Protein AF-A0AB39VXF5-F1 (afdb_monomer)

pLDDT: mean 97.07, std 2.61, range [69.5, 98.88]

Mean predicted aligned error: 2.9 Å

Structure (mmCIF, N/CA/C/O backbone):
data_AF-A0AB39VXF5-F1
#
_entry.id   AF-A0AB39VXF5-F1
#
loop_
_atom_site.group_PDB
_atom_site.id
_atom_site.type_symbol
_atom_site.label_atom_id
_atom_site.label_alt_id
_atom_site.label_comp_id
_atom_site.label_asym_id
_atom_site.label_entity_id
_atom_site.label_seq_id
_atom_site.pdbx_PDB_ins_code
_atom_site.Cartn_x
_atom_site.Cartn_y
_atom_site.Cartn_z
_atom_site.occupancy
_atom_site.B_iso_or_equiv
_atom_site.auth_seq_id
_atom_site.auth_comp_id
_atom_site.auth_asym_id
_atom_site.auth_atom_id
_atom_site.pdbx_PDB_model_num
ATOM 1 N N . MET A 1 1 ? -11.913 -14.359 2.857 1.00 96.00 1 MET A N 1
ATOM 2 C CA . MET A 1 1 ? -11.027 -13.313 3.401 1.00 96.00 1 MET A CA 1
ATOM 3 C C . MET A 1 1 ? -9.587 -13.712 3.163 1.00 96.00 1 MET A C 1
ATOM 5 O O . MET A 1 1 ? -9.256 -14.876 3.361 1.00 96.00 1 MET A O 1
ATOM 9 N N . LYS A 1 2 ? -8.754 -12.762 2.747 1.00 98.56 2 LYS A N 1
ATOM 10 C CA . LYS A 1 2 ? -7.296 -12.852 2.768 1.00 98.56 2 LYS A CA 1
ATOM 11 C C . LYS A 1 2 ? -6.747 -11.926 3.852 1.00 98.56 2 LYS A C 1
ATOM 13 O O . LYS A 1 2 ? -7.200 -10.788 3.962 1.00 98.56 2 LYS A O 1
ATOM 18 N N . LEU A 1 3 ? -5.754 -12.391 4.599 1.00 98.75 3 LEU A N 1
ATOM 19 C CA . LEU A 1 3 ? -4.910 -11.580 5.467 1.00 98.75 3 LEU A CA 1
ATOM 20 C C . LEU A 1 3 ? -3.580 -11.342 4.748 1.00 98.75 3 LEU A C 1
ATOM 22 O O . LEU A 1 3 ? -2.921 -12.283 4.305 1.00 98.75 3 LEU A O 1
ATOM 26 N N . GLY A 1 4 ? -3.201 -10.078 4.587 1.00 98.62 4 GLY A N 1
ATOM 27 C CA . GLY A 1 4 ? -1.981 -9.678 3.889 1.00 98.62 4 GLY A CA 1
ATOM 28 C C . GLY A 1 4 ? -0.983 -8.980 4.792 1.00 98.62 4 GLY A C 1
ATOM 29 O O . GLY A 1 4 ? -1.307 -8.634 5.919 1.00 98.62 4 GLY A O 1
ATOM 30 N N . PHE A 1 5 ? 0.226 -8.750 4.290 1.00 98.62 5 PHE A N 1
ATOM 31 C CA . PHE A 1 5 ? 1.274 -8.006 4.995 1.00 98.62 5 PHE A CA 1
ATOM 32 C C . PHE A 1 5 ? 1.953 -6.984 4.076 1.00 98.62 5 PHE A C 1
ATOM 34 O O . PHE A 1 5 ? 1.855 -7.057 2.846 1.00 98.62 5 PHE A O 1
ATOM 41 N N . ALA A 1 6 ? 2.678 -6.039 4.679 1.00 97.19 6 ALA A N 1
ATOM 42 C CA . ALA A 1 6 ? 3.273 -4.918 3.962 1.00 97.19 6 ALA A CA 1
ATOM 43 C C . ALA A 1 6 ? 4.799 -4.981 3.780 1.00 97.19 6 ALA A C 1
ATOM 45 O O . ALA A 1 6 ? 5.566 -5.042 4.741 1.00 97.19 6 ALA A O 1
ATOM 46 N N . CYS A 1 7 ? 5.226 -4.804 2.531 1.00 94.75 7 CYS A N 1
ATOM 47 C CA . CYS A 1 7 ? 6.571 -4.504 2.033 1.00 94.75 7 CYS A CA 1
ATOM 48 C C . CYS A 1 7 ? 7.622 -5.607 2.195 1.00 94.75 7 CYS A C 1
ATOM 50 O O . CYS A 1 7 ? 8.314 -5.924 1.232 1.00 94.75 7 CYS A O 1
ATOM 52 N N . LYS A 1 8 ? 7.781 -6.158 3.399 1.00 94.50 8 LYS A N 1
ATOM 53 C CA . LYS A 1 8 ? 8.876 -7.065 3.757 1.00 94.50 8 LYS A CA 1
ATOM 54 C C . LYS A 1 8 ? 8.322 -8.391 4.248 1.00 94.50 8 LYS A C 1
ATOM 56 O O . LYS A 1 8 ? 7.388 -8.405 5.043 1.00 94.50 8 LYS A O 1
ATOM 61 N N . TYR A 1 9 ? 8.932 -9.473 3.786 1.00 96.12 9 TYR A N 1
ATOM 62 C CA . TYR A 1 9 ? 8.715 -10.813 4.312 1.00 96.12 9 TYR A CA 1
ATOM 63 C C . TYR A 1 9 ? 9.851 -11.163 5.277 1.00 96.12 9 TYR A C 1
ATOM 65 O O . TYR A 1 9 ? 11.017 -10.908 4.969 1.00 96.12 9 TYR A O 1
ATOM 73 N N . PHE A 1 10 ? 9.506 -11.743 6.419 1.00 97.12 10 PHE A N 1
ATOM 74 C CA . PHE A 1 10 ? 10.421 -12.213 7.447 1.00 97.12 10 PHE A CA 1
ATOM 75 C C . PHE A 1 10 ? 10.337 -13.732 7.596 1.00 97.12 10 PHE A C 1
ATOM 77 O O . PHE A 1 10 ? 9.244 -14.298 7.623 1.00 97.12 10 PHE A O 1
ATOM 84 N N . ASP A 1 11 ? 11.487 -14.388 7.728 1.00 95.38 11 ASP A N 1
ATOM 85 C CA . ASP A 1 11 ? 11.554 -15.771 8.196 1.00 95.38 11 ASP A CA 1
ATOM 86 C C . ASP A 1 11 ? 11.341 -15.866 9.721 1.00 95.38 11 ASP A C 1
ATOM 88 O O . ASP A 1 11 ? 11.151 -14.863 10.414 1.00 95.38 11 ASP A O 1
ATOM 92 N N . ALA A 1 12 ? 11.375 -17.083 10.268 1.00 92.69 12 ALA A N 1
ATOM 93 C CA . ALA A 1 12 ? 11.177 -17.322 11.699 1.00 92.69 12 ALA A CA 1
ATOM 94 C C . ALA A 1 12 ? 12.253 -16.667 12.592 1.00 92.69 12 ALA A C 1
ATOM 96 O O . ALA A 1 12 ? 12.017 -16.458 13.781 1.00 92.69 12 ALA A O 1
ATOM 97 N N . GLN A 1 13 ? 13.417 -16.328 12.030 1.00 95.12 13 GLN A N 1
ATOM 98 C CA . GLN A 1 13 ? 14.508 -15.624 12.705 1.00 95.12 13 GLN A CA 1
ATOM 99 C C . GLN A 1 13 ? 14.441 -14.103 12.487 1.00 95.12 13 GLN A C 1
ATOM 101 O O . GLN A 1 13 ? 15.341 -13.385 12.913 1.00 95.12 13 GLN A O 1
ATOM 106 N N . GLN A 1 14 ? 13.361 -13.601 11.877 1.00 94.38 14 GLN A N 1
ATOM 107 C CA . GLN A 1 14 ? 13.141 -12.189 11.555 1.00 94.38 14 GLN A CA 1
ATOM 108 C C . GLN A 1 14 ? 14.130 -11.623 10.523 1.00 94.38 14 GLN A C 1
ATOM 110 O O . GLN A 1 14 ? 14.302 -10.406 10.411 1.00 94.38 14 GLN A O 1
ATOM 115 N N . HIS A 1 15 ? 14.757 -12.482 9.717 1.00 95.75 15 HIS A N 1
ATOM 116 C CA . HIS A 1 15 ? 15.561 -12.047 8.582 1.00 95.75 15 HIS A CA 1
ATOM 117 C C . HIS A 1 15 ? 14.699 -11.903 7.330 1.00 95.75 15 HIS A C 1
ATOM 119 O O . HIS A 1 15 ? 13.694 -12.586 7.153 1.00 95.75 15 HIS A O 1
ATOM 125 N N . GLN A 1 16 ? 15.103 -11.002 6.433 1.00 95.50 16 GLN A N 1
ATOM 126 C CA . GLN A 1 16 ? 14.495 -10.888 5.109 1.00 95.50 16 GLN A CA 1
ATOM 127 C C . GLN A 1 16 ? 15.258 -11.798 4.143 1.00 95.50 16 GLN A C 1
ATOM 129 O O . GLN A 1 16 ? 16.386 -11.447 3.792 1.00 95.50 16 GLN A O 1
ATOM 134 N N . PRO A 1 17 ? 14.681 -12.922 3.680 1.00 95.62 17 PRO A N 1
ATOM 135 C CA . PRO A 1 17 ? 15.365 -13.811 2.741 1.00 95.62 17 PRO A CA 1
ATOM 136 C C . PRO A 1 17 ? 15.584 -13.145 1.376 1.00 95.62 17 PRO A C 1
ATOM 138 O O . PRO A 1 17 ? 16.594 -13.377 0.715 1.00 95.62 17 PRO A O 1
ATOM 141 N N . PHE A 1 18 ? 14.659 -12.270 0.971 1.00 95.12 18 PHE A N 1
ATOM 142 C CA . PHE A 1 18 ? 14.657 -11.622 -0.341 1.00 95.12 18 PHE A CA 1
ATOM 143 C C . PHE A 1 18 ? 14.517 -10.091 -0.195 1.00 95.12 18 PHE A C 1
ATOM 145 O O . PHE A 1 18 ? 13.488 -9.522 -0.575 1.00 95.12 18 PHE A O 1
ATOM 152 N N . PRO A 1 19 ? 15.510 -9.396 0.397 1.00 95.94 19 PRO A N 1
ATOM 153 C CA . PRO A 1 19 ? 15.408 -7.973 0.700 1.00 95.94 19 PRO A CA 1
ATOM 154 C C . PRO A 1 19 ? 15.556 -7.124 -0.565 1.00 95.94 19 PRO A C 1
ATOM 156 O O . PRO A 1 19 ? 16.375 -7.422 -1.438 1.00 95.94 19 PRO A O 1
ATOM 159 N N . PHE A 1 20 ? 14.815 -6.023 -0.652 1.00 96.44 20 PHE A N 1
ATOM 160 C CA . PHE A 1 20 ? 15.063 -5.025 -1.692 1.00 96.44 20 PHE A CA 1
ATOM 161 C C . PHE A 1 20 ? 16.314 -4.208 -1.359 1.00 96.44 20 PHE A C 1
ATOM 163 O O . PHE A 1 20 ? 16.623 -3.934 -0.197 1.00 96.44 20 PHE A O 1
ATOM 170 N N . ARG A 1 21 ? 17.042 -3.821 -2.400 1.00 96.25 21 ARG A N 1
ATOM 171 C CA . ARG A 1 21 ? 18.187 -2.919 -2.351 1.00 96.25 21 ARG A CA 1
ATOM 172 C C . ARG A 1 21 ? 17.740 -1.516 -2.740 1.00 96.25 21 ARG A C 1
ATOM 174 O O . ARG A 1 21 ? 16.843 -1.335 -3.557 1.00 96.25 21 ARG A O 1
ATOM 181 N N . ALA A 1 22 ? 18.426 -0.527 -2.186 1.00 95.12 22 ALA A N 1
ATOM 182 C CA . ALA A 1 22 ? 18.239 0.876 -2.516 1.00 95.12 22 ALA A CA 1
ATOM 183 C C . ALA A 1 22 ? 19.601 1.556 -2.695 1.00 95.12 22 ALA A C 1
ATOM 185 O O . ALA A 1 22 ? 20.640 1.051 -2.263 1.00 95.12 22 ALA A O 1
ATOM 186 N N . THR A 1 23 ? 19.592 2.728 -3.321 1.00 96.31 23 THR A N 1
ATOM 187 C CA . THR A 1 23 ? 20.738 3.638 -3.369 1.00 96.31 23 THR A CA 1
ATOM 188 C C . THR A 1 23 ? 20.293 5.033 -2.954 1.00 96.31 23 THR A C 1
ATOM 190 O O . THR A 1 23 ? 19.105 5.349 -2.959 1.00 96.31 23 THR A O 1
ATOM 193 N N . THR A 1 24 ? 21.243 5.884 -2.583 1.00 96.19 24 THR A N 1
ATOM 194 C CA . THR A 1 24 ? 20.952 7.270 -2.222 1.00 96.19 24 THR A CA 1
ATOM 195 C C . THR A 1 24 ? 21.086 8.176 -3.438 1.00 96.19 24 THR A C 1
ATOM 197 O O . THR A 1 24 ? 21.944 7.963 -4.300 1.00 96.19 24 THR A O 1
ATOM 200 N N . ARG A 1 25 ? 20.304 9.263 -3.462 1.00 96.19 25 ARG A N 1
ATOM 201 C CA . ARG A 1 25 ? 20.453 10.322 -4.471 1.00 96.19 25 ARG A CA 1
ATOM 202 C C . ARG A 1 25 ? 21.887 10.862 -4.514 1.00 96.19 25 ARG A C 1
ATOM 204 O O . ARG A 1 25 ? 22.425 11.071 -5.592 1.00 96.19 25 ARG A O 1
ATOM 211 N N . LYS A 1 26 ? 22.537 11.016 -3.352 1.00 97.06 26 LYS A N 1
ATOM 212 C CA . LYS A 1 26 ? 23.931 11.484 -3.251 1.00 97.06 26 LYS A CA 1
ATOM 213 C C . LYS A 1 26 ? 24.901 10.578 -4.015 1.00 97.06 26 LYS A C 1
ATOM 215 O O . LYS A 1 26 ? 25.681 11.084 -4.812 1.00 97.06 26 LYS A O 1
ATOM 220 N N . ARG A 1 27 ? 24.839 9.258 -3.792 1.00 97.06 27 ARG A N 1
ATOM 221 C CA . ARG A 1 27 ? 25.695 8.292 -4.500 1.00 97.06 27 ARG A CA 1
ATOM 222 C C . ARG A 1 27 ? 25.390 8.270 -5.994 1.00 97.06 27 ARG A C 1
ATOM 224 O O . ARG A 1 27 ? 26.306 8.233 -6.796 1.00 97.06 27 ARG A O 1
ATOM 231 N N . PHE A 1 28 ? 24.115 8.283 -6.367 1.00 97.56 28 PHE A N 1
ATOM 232 C CA . PHE A 1 28 ? 23.717 8.278 -7.773 1.00 97.56 28 PHE A CA 1
ATOM 233 C C . PHE A 1 28 ? 24.263 9.503 -8.527 1.00 97.56 28 PHE A C 1
ATOM 235 O O . PHE A 1 28 ? 24.851 9.372 -9.599 1.00 97.56 28 PHE A O 1
ATOM 242 N N . LEU A 1 29 ? 24.144 10.696 -7.941 1.00 96.94 29 LEU A N 1
ATOM 243 C CA . LEU A 1 29 ? 24.600 11.930 -8.580 1.00 96.94 29 LEU A CA 1
ATOM 244 C C . LEU A 1 29 ? 26.127 12.064 -8.646 1.00 96.94 29 LEU A C 1
ATOM 246 O O . LEU A 1 29 ? 26.608 12.770 -9.526 1.00 96.94 29 LEU A O 1
ATOM 250 N N . SER A 1 30 ? 26.890 11.377 -7.788 1.00 97.75 30 SER A N 1
ATOM 251 C CA . SER A 1 30 ? 28.361 11.409 -7.834 1.00 97.75 30 SER A CA 1
ATOM 252 C C . SER A 1 30 ? 28.984 10.549 -8.939 1.00 97.75 30 SER A C 1
ATOM 254 O O . SER A 1 30 ? 30.194 10.600 -9.120 1.00 97.75 30 SER A O 1
ATOM 256 N N . LEU A 1 31 ? 28.190 9.722 -9.621 1.00 97.69 31 LEU A N 1
ATOM 257 C CA . LEU A 1 31 ? 28.639 8.812 -10.678 1.00 97.69 31 LEU A CA 1
ATOM 258 C C . LEU A 1 31 ? 28.468 9.436 -12.069 1.00 97.69 31 LEU A C 1
ATOM 260 O O . LEU A 1 31 ? 27.633 10.329 -12.250 1.00 97.69 31 LEU A O 1
ATOM 264 N N . ASP A 1 32 ? 29.217 8.933 -13.052 1.00 97.31 32 ASP A N 1
ATOM 265 C CA . ASP A 1 32 ? 28.974 9.233 -14.468 1.00 97.31 32 ASP A CA 1
ATOM 266 C C . ASP A 1 32 ? 27.715 8.515 -15.002 1.00 97.31 32 ASP A C 1
ATOM 268 O O . ASP A 1 32 ? 27.084 7.717 -14.306 1.00 97.31 32 ASP A O 1
ATOM 272 N N . ASN A 1 33 ? 27.300 8.819 -16.235 1.00 95.44 33 ASN A N 1
ATOM 273 C CA . ASN A 1 33 ? 26.056 8.277 -16.791 1.00 95.44 33 ASN A CA 1
ATOM 274 C C . ASN A 1 33 ? 26.071 6.751 -16.976 1.00 95.44 33 ASN A C 1
ATOM 276 O O . ASN A 1 33 ? 25.051 6.114 -16.714 1.00 95.44 33 ASN A O 1
ATOM 280 N N . GLU A 1 34 ? 27.192 6.157 -17.386 1.00 97.00 34 GLU A N 1
ATOM 281 C CA . GLU A 1 34 ? 27.294 4.704 -17.576 1.00 97.00 34 GLU A CA 1
ATOM 282 C C . GLU A 1 34 ? 27.191 3.984 -16.225 1.00 97.00 34 GLU A C 1
ATOM 284 O O . GLU A 1 34 ? 26.407 3.047 -16.050 1.00 97.00 34 GLU A O 1
ATOM 289 N N . GLN A 1 35 ? 27.901 4.497 -15.221 1.00 98.00 35 GLN A N 1
ATOM 290 C CA . GLN A 1 35 ? 27.847 4.011 -13.847 1.00 98.00 35 GLN A CA 1
ATOM 291 C C . GLN A 1 35 ? 26.463 4.197 -13.214 1.00 98.00 35 GLN A C 1
ATOM 293 O O . GLN A 1 35 ? 26.011 3.323 -12.471 1.00 98.00 35 GLN A O 1
ATOM 298 N N . ARG A 1 36 ? 25.772 5.310 -13.499 1.00 98.06 36 ARG A N 1
ATOM 299 C CA . ARG A 1 36 ? 24.390 5.554 -13.054 1.00 98.06 36 ARG A CA 1
ATOM 300 C C . ARG A 1 36 ? 23.439 4.507 -13.608 1.00 98.06 36 ARG A C 1
ATOM 302 O O . ARG A 1 36 ? 22.721 3.908 -12.811 1.00 98.06 36 ARG A O 1
ATOM 309 N N . ILE A 1 37 ? 23.463 4.283 -14.926 1.00 97.81 37 ILE A N 1
ATOM 310 C CA . ILE A 1 37 ? 22.641 3.275 -15.613 1.00 97.81 37 ILE A CA 1
ATOM 311 C C . ILE A 1 37 ? 22.891 1.904 -14.994 1.00 97.81 37 ILE A C 1
ATOM 313 O O . ILE A 1 37 ? 21.952 1.264 -14.522 1.00 97.81 37 ILE A O 1
ATOM 317 N N . LYS A 1 38 ? 24.163 1.497 -14.910 1.00 98.12 38 LYS A N 1
ATOM 318 C CA . LYS A 1 38 ? 24.556 0.215 -14.323 1.00 98.12 38 LYS A CA 1
ATOM 319 C C . LYS A 1 38 ? 24.031 0.056 -12.894 1.00 98.12 38 LYS A C 1
ATOM 321 O O . LYS A 1 38 ? 23.413 -0.957 -12.581 1.00 98.12 38 LYS A O 1
ATOM 326 N N . LEU A 1 39 ? 24.211 1.070 -12.044 1.00 98.25 39 LEU A N 1
ATOM 327 C CA . LEU A 1 39 ? 23.781 1.038 -10.644 1.00 98.25 39 LEU A CA 1
ATOM 328 C C . LEU A 1 39 ? 22.269 0.821 -10.497 1.00 98.25 39 LEU A C 1
ATOM 330 O O . LEU A 1 39 ? 21.846 -0.040 -9.724 1.00 98.25 39 LEU A O 1
ATOM 334 N N . ILE A 1 40 ? 21.448 1.622 -11.184 1.00 98.06 40 ILE A N 1
ATOM 335 C CA . ILE A 1 40 ? 19.988 1.535 -11.033 1.00 98.06 40 ILE A CA 1
ATOM 336 C C . ILE A 1 40 ? 19.420 0.296 -11.732 1.00 98.06 40 ILE A C 1
ATOM 338 O O . ILE A 1 40 ? 18.474 -0.294 -11.209 1.00 98.06 40 ILE A O 1
ATOM 342 N N . PHE A 1 41 ? 20.023 -0.157 -12.838 1.00 98.38 41 PHE A N 1
ATOM 343 C CA . PHE A 1 41 ? 19.659 -1.410 -13.500 1.00 98.38 41 PHE A CA 1
ATOM 344 C C . PHE A 1 41 ? 19.923 -2.618 -12.594 1.00 98.38 41 PHE A C 1
ATOM 346 O O . PHE A 1 41 ? 19.010 -3.402 -12.343 1.00 98.38 41 PHE A O 1
ATOM 353 N N . GLU A 1 42 ? 21.133 -2.744 -12.036 1.00 98.44 42 GLU A N 1
ATOM 354 C CA . GLU A 1 42 ? 21.506 -3.871 -11.168 1.00 98.44 42 GLU A CA 1
ATOM 355 C C . GLU A 1 42 ? 20.624 -3.951 -9.913 1.00 98.44 42 GLU A C 1
ATOM 357 O O . GLU A 1 42 ? 20.199 -5.041 -9.510 1.00 98.44 42 GLU A O 1
ATOM 362 N N . ILE A 1 43 ? 20.310 -2.803 -9.298 1.00 98.50 43 ILE A N 1
ATOM 363 C CA . ILE A 1 43 ? 19.394 -2.750 -8.152 1.00 98.50 43 ILE A CA 1
ATOM 364 C C . ILE A 1 43 ? 17.979 -3.156 -8.577 1.00 98.50 43 ILE A C 1
ATOM 366 O O . ILE A 1 43 ? 17.394 -4.02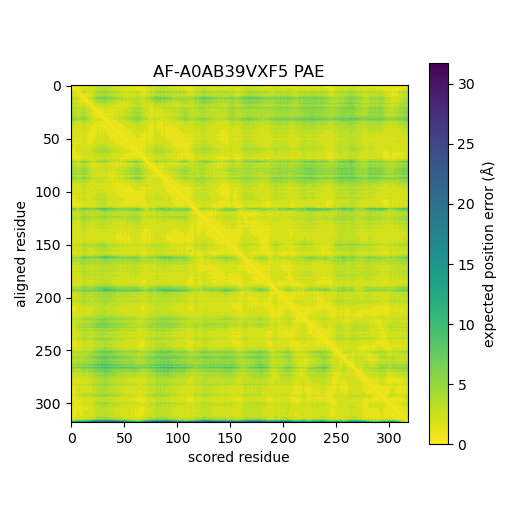1 -7.929 1.00 98.50 43 ILE A O 1
ATOM 370 N N . SER A 1 44 ? 17.452 -2.596 -9.671 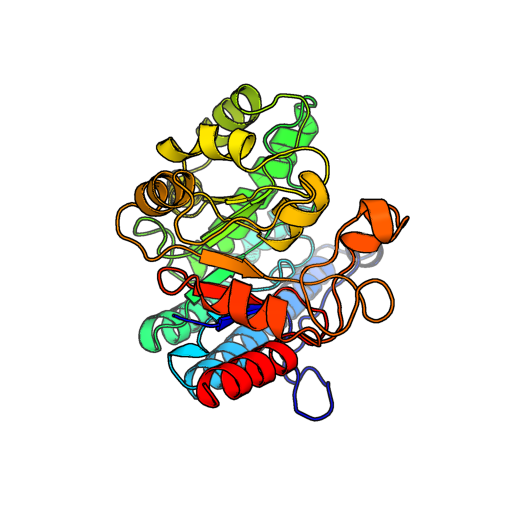1.00 98.56 44 SER A N 1
ATOM 371 C CA . SER A 1 44 ? 16.104 -2.913 -10.168 1.00 98.56 44 SER A CA 1
ATOM 372 C C . SER A 1 44 ? 15.961 -4.397 -10.502 1.00 98.56 44 SER A C 1
ATOM 374 O O . SER A 1 44 ? 15.025 -5.056 -10.051 1.00 98.56 44 SER A O 1
ATOM 376 N N . ALA A 1 45 ? 16.927 -4.964 -11.229 1.00 98.62 45 ALA A N 1
ATOM 377 C CA . ALA A 1 45 ? 16.950 -6.381 -11.562 1.00 98.62 45 ALA A CA 1
ATOM 378 C C . ALA A 1 45 ? 17.026 -7.253 -10.300 1.00 98.62 45 ALA A C 1
ATOM 380 O O . ALA A 1 45 ? 16.317 -8.256 -10.197 1.00 98.62 45 ALA A O 1
ATOM 381 N N . THR A 1 46 ? 17.832 -6.867 -9.304 1.00 98.56 46 THR A N 1
ATOM 382 C CA . THR A 1 46 ? 17.880 -7.569 -8.010 1.00 98.56 46 THR A CA 1
ATOM 383 C C . THR A 1 46 ? 16.527 -7.513 -7.296 1.00 98.56 46 THR A C 1
ATOM 385 O O . THR A 1 46 ? 16.038 -8.544 -6.839 1.00 98.56 46 THR A O 1
ATOM 388 N N . ASN A 1 47 ? 15.893 -6.342 -7.235 1.00 98.62 47 ASN A N 1
ATOM 389 C CA . ASN A 1 47 ? 14.607 -6.153 -6.564 1.00 98.62 47 ASN A CA 1
ATOM 390 C C . ASN A 1 47 ? 13.498 -6.972 -7.230 1.00 98.62 47 ASN A C 1
ATOM 392 O O . ASN A 1 47 ? 12.725 -7.621 -6.533 1.00 98.62 47 ASN A O 1
ATOM 396 N N . LEU A 1 48 ? 13.463 -7.030 -8.564 1.00 98.75 48 LEU A N 1
ATOM 397 C CA . LEU A 1 48 ? 12.495 -7.840 -9.311 1.00 98.75 48 LEU A CA 1
ATOM 398 C C . LEU A 1 48 ? 12.758 -9.348 -9.189 1.00 98.75 48 LEU A C 1
ATOM 400 O O . LEU A 1 48 ? 11.817 -10.136 -9.137 1.00 98.75 48 LEU A O 1
ATOM 404 N N . ASN A 1 49 ? 14.022 -9.778 -9.107 1.00 98.69 49 ASN A N 1
ATOM 405 C CA . ASN A 1 49 ? 14.360 -11.162 -8.748 1.00 98.69 49 ASN A CA 1
ATOM 406 C C . ASN A 1 49 ? 13.871 -11.508 -7.337 1.00 98.69 49 ASN A C 1
ATOM 408 O O . ASN A 1 49 ? 13.223 -12.534 -7.147 1.00 98.69 49 ASN A O 1
ATOM 412 N N . ASN A 1 50 ? 14.109 -10.631 -6.368 1.00 98.50 50 ASN A N 1
ATOM 413 C CA . ASN A 1 50 ? 13.699 -10.856 -4.987 1.00 98.50 50 ASN A CA 1
ATOM 414 C C . ASN A 1 50 ? 12.176 -10.779 -4.807 1.00 98.50 50 ASN A C 1
ATOM 416 O O . ASN A 1 50 ? 11.615 -11.563 -4.045 1.00 98.50 50 ASN A O 1
ATOM 420 N N . LEU A 1 51 ? 11.480 -9.906 -5.543 1.00 98.69 51 LEU A N 1
ATOM 421 C CA . LEU A 1 51 ? 10.018 -9.895 -5.594 1.00 98.69 51 LEU A CA 1
ATOM 422 C C . LEU A 1 51 ? 9.488 -11.222 -6.144 1.00 98.69 51 LEU A C 1
ATOM 424 O O . LEU A 1 51 ? 8.619 -11.823 -5.524 1.00 98.69 51 LEU A O 1
ATOM 428 N N . TYR A 1 52 ? 10.034 -11.710 -7.260 1.00 98.81 52 TYR A N 1
ATOM 429 C CA . TYR A 1 52 ? 9.640 -12.999 -7.830 1.00 98.81 52 TYR A CA 1
ATOM 430 C C . TYR A 1 52 ? 9.806 -14.151 -6.826 1.00 98.81 52 TYR A C 1
ATOM 432 O O . TYR A 1 52 ? 8.891 -14.957 -6.664 1.00 98.81 52 TYR A O 1
ATOM 440 N N . LEU A 1 53 ? 10.933 -14.206 -6.107 1.00 98.62 53 LEU A N 1
ATOM 441 C CA . LEU A 1 53 ? 11.179 -15.226 -5.081 1.00 98.62 53 LEU A CA 1
ATOM 442 C C . LEU A 1 53 ? 10.205 -15.111 -3.896 1.00 98.62 53 LEU A C 1
ATOM 444 O O . LEU A 1 53 ? 9.656 -16.127 -3.470 1.00 98.62 53 LEU A O 1
ATOM 448 N N . ASN A 1 54 ? 9.917 -13.891 -3.426 1.00 98.00 54 ASN A N 1
ATOM 449 C CA . ASN A 1 54 ? 8.885 -13.643 -2.412 1.00 98.00 54 ASN A CA 1
ATOM 450 C C . ASN A 1 54 ? 7.502 -14.135 -2.875 1.00 98.00 54 ASN A C 1
ATOM 452 O O . ASN A 1 54 ? 6.812 -14.821 -2.127 1.00 98.00 54 ASN A O 1
ATOM 456 N N . LEU A 1 55 ? 7.092 -13.810 -4.106 1.00 98.69 55 LEU A N 1
ATOM 457 C CA . LEU A 1 55 ? 5.790 -14.212 -4.651 1.00 98.69 55 LEU A CA 1
ATOM 458 C C . LEU A 1 55 ? 5.697 -15.725 -4.844 1.00 98.69 55 LEU A C 1
ATOM 460 O O . LEU A 1 55 ? 4.660 -16.316 -4.558 1.00 98.69 55 LEU A O 1
ATOM 464 N N . LYS A 1 56 ? 6.791 -16.365 -5.264 1.00 98.50 56 LYS A N 1
ATOM 465 C CA . LYS A 1 56 ? 6.889 -17.823 -5.330 1.00 98.50 56 LYS A CA 1
ATOM 466 C C . LYS A 1 56 ? 6.740 -18.485 -3.965 1.00 98.50 56 LYS A C 1
ATOM 468 O O . LYS A 1 56 ? 6.082 -19.515 -3.879 1.00 98.50 56 LYS A O 1
ATOM 473 N N . HIS A 1 57 ? 7.347 -17.919 -2.923 1.00 97.88 57 HIS A N 1
ATOM 474 C CA . HIS A 1 57 ? 7.155 -18.399 -1.555 1.00 97.88 57 HIS A CA 1
ATOM 475 C C . HIS A 1 57 ? 5.693 -18.231 -1.137 1.00 97.88 57 HIS A C 1
ATOM 477 O O . HIS A 1 57 ? 5.045 -19.197 -0.750 1.00 97.88 57 HIS A O 1
ATOM 483 N N . LEU A 1 58 ? 5.132 -17.036 -1.331 1.00 97.75 58 LEU A N 1
ATOM 484 C CA . LEU A 1 58 ? 3.746 -16.721 -0.988 1.00 97.75 58 LEU A CA 1
ATOM 485 C C . LEU A 1 58 ? 2.729 -17.613 -1.723 1.00 97.75 58 LEU A C 1
ATOM 487 O O . LEU A 1 58 ? 1.697 -17.954 -1.157 1.00 97.75 58 LEU A O 1
ATOM 491 N N . ALA A 1 59 ? 3.025 -18.039 -2.952 1.00 98.50 59 ALA A N 1
ATOM 492 C CA . ALA A 1 59 ? 2.205 -18.986 -3.706 1.00 98.50 59 ALA A CA 1
ATOM 493 C C . ALA A 1 59 ? 2.067 -20.362 -3.023 1.00 98.50 59 ALA A C 1
ATOM 495 O O . ALA A 1 59 ? 1.079 -21.055 -3.256 1.00 98.50 59 ALA A O 1
ATOM 496 N N . THR A 1 60 ? 3.022 -20.756 -2.173 1.00 98.06 60 THR A N 1
ATOM 497 C CA . THR A 1 60 ? 2.960 -22.015 -1.407 1.00 98.06 60 THR A CA 1
ATOM 498 C C . THR A 1 60 ? 2.105 -21.918 -0.143 1.00 98.06 60 THR A C 1
ATOM 500 O O . THR A 1 60 ? 1.678 -22.943 0.382 1.00 98.06 60 THR A O 1
ATOM 503 N N . GLU A 1 61 ? 1.799 -20.702 0.313 1.00 98.00 61 GL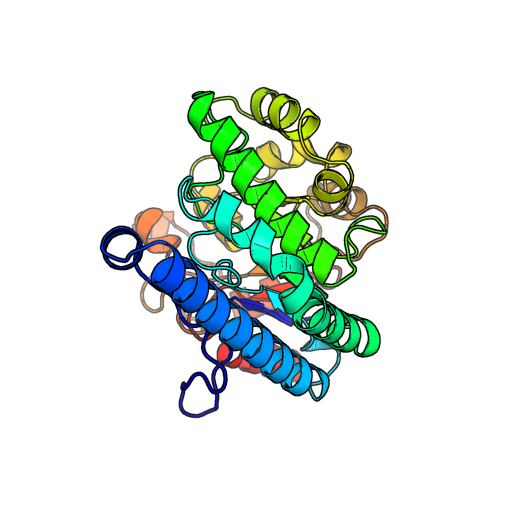U A N 1
ATOM 504 C CA . GLU A 1 61 ? 0.962 -20.464 1.488 1.00 98.00 61 GLU A CA 1
ATOM 505 C C . GLU A 1 61 ? -0.512 -20.792 1.200 1.00 98.00 61 GLU A C 1
ATOM 507 O O . GLU A 1 61 ? -0.947 -20.905 0.046 1.00 98.00 61 GLU A O 1
ATOM 512 N N . LEU A 1 62 ? -1.322 -20.891 2.256 1.00 98.25 62 LEU A N 1
ATOM 513 C CA . LEU A 1 62 ? -2.774 -21.049 2.137 1.00 98.25 62 LEU A CA 1
ATOM 514 C C . LEU A 1 62 ? -3.397 -19.877 1.354 1.00 98.25 62 LEU A C 1
ATOM 516 O O . LEU A 1 62 ? -2.954 -18.742 1.531 1.00 98.25 62 LEU A O 1
ATOM 520 N N . PRO A 1 63 ? -4.469 -20.080 0.558 1.00 98.19 63 PRO A N 1
ATOM 521 C CA . PRO A 1 63 ? -5.108 -19.004 -0.212 1.00 98.19 63 PRO A CA 1
ATOM 522 C C . PRO A 1 63 ? -5.495 -17.762 0.608 1.00 98.19 63 PRO A C 1
ATOM 524 O O . PRO A 1 63 ? -5.420 -16.641 0.098 1.00 98.19 63 PRO A O 1
ATOM 527 N N . ALA A 1 64 ? -5.856 -17.957 1.883 1.00 98.38 64 ALA A N 1
ATOM 528 C CA . ALA A 1 64 ? -6.180 -16.900 2.842 1.00 98.38 64 ALA A CA 1
ATOM 529 C C . ALA A 1 64 ? -4.969 -16.050 3.271 1.00 98.38 64 ALA A C 1
ATOM 531 O O . ALA A 1 64 ? -5.153 -14.979 3.832 1.00 98.38 64 ALA A O 1
ATOM 532 N N . LEU A 1 65 ? -3.737 -16.476 2.992 1.00 98.69 65 LEU A N 1
ATOM 533 C CA . LEU A 1 65 ? -2.503 -15.756 3.326 1.00 98.69 65 LEU A CA 1
ATOM 534 C C . LEU A 1 65 ? -1.825 -15.135 2.096 1.00 98.69 65 LEU A C 1
ATOM 536 O O . LEU A 1 65 ? -0.770 -14.514 2.219 1.00 98.69 65 LEU A O 1
ATOM 540 N N . ARG A 1 66 ? -2.436 -15.262 0.908 1.00 98.56 66 ARG A N 1
ATOM 541 C CA . ARG A 1 66 ? -1.901 -14.792 -0.381 1.00 98.56 66 ARG A CA 1
ATOM 542 C C . ARG A 1 66 ? -2.282 -13.345 -0.683 1.00 98.56 66 ARG A C 1
ATOM 544 O O . ARG A 1 66 ? -2.947 -13.055 -1.677 1.00 98.56 66 ARG A O 1
ATOM 551 N N . MET A 1 67 ? -1.863 -12.423 0.178 1.00 98.81 67 MET A N 1
ATOM 552 C CA . MET A 1 67 ? -1.968 -10.986 -0.076 1.00 98.81 67 MET A CA 1
ATOM 553 C C . MET A 1 67 ? -0.704 -10.255 0.385 1.00 98.81 67 MET A C 1
ATOM 555 O O . MET A 1 67 ? -0.208 -10.487 1.485 1.00 98.81 67 MET A O 1
ATOM 559 N N . MET A 1 68 ? -0.186 -9.352 -0.446 1.00 98.44 68 MET A N 1
ATOM 560 C CA . MET A 1 68 ? 1.024 -8.587 -0.137 1.00 98.44 68 MET A CA 1
ATOM 561 C C . MET A 1 68 ? 0.941 -7.167 -0.699 1.00 98.44 68 MET A C 1
ATOM 563 O O . MET A 1 68 ? 0.588 -6.953 -1.860 1.00 98.44 68 MET A O 1
ATOM 567 N N . ARG A 1 69 ? 1.331 -6.180 0.110 1.00 98.75 69 ARG A N 1
ATOM 568 C CA . ARG A 1 69 ? 1.700 -4.857 -0.398 1.00 98.75 69 ARG A CA 1
ATOM 569 C C . ARG A 1 69 ? 3.177 -4.858 -0.772 1.00 98.75 69 ARG A C 1
ATOM 571 O O . ARG A 1 69 ? 4.026 -5.127 0.073 1.00 98.75 69 ARG A O 1
ATOM 578 N N . ILE A 1 70 ? 3.488 -4.555 -2.023 1.00 98.56 70 ILE A N 1
ATOM 579 C CA . ILE A 1 70 ? 4.860 -4.451 -2.514 1.00 98.56 70 ILE A CA 1
ATOM 580 C C . ILE A 1 70 ? 5.454 -3.115 -2.043 1.00 98.56 70 ILE A C 1
ATOM 582 O O . ILE A 1 70 ? 4.757 -2.102 -1.993 1.00 98.56 70 ILE A O 1
ATOM 586 N N . GLY A 1 71 ? 6.739 -3.109 -1.679 1.00 95.44 71 GLY A N 1
ATOM 587 C CA . GLY A 1 71 ? 7.451 -1.873 -1.346 1.00 95.44 71 GLY A CA 1
ATOM 588 C C . GLY A 1 71 ? 7.684 -0.985 -2.574 1.00 95.44 71 GLY A C 1
ATOM 589 O O . GLY A 1 71 ? 7.975 -1.488 -3.657 1.00 95.44 71 GLY A O 1
ATOM 590 N N . SER A 1 72 ? 7.602 0.334 -2.392 1.00 93.19 72 SER A N 1
ATOM 591 C CA . SER A 1 72 ? 7.748 1.331 -3.467 1.00 93.19 72 SER A CA 1
ATOM 592 C C . SER A 1 72 ? 9.145 1.395 -4.096 1.00 93.19 72 SER A C 1
ATOM 594 O O . SER A 1 72 ? 9.287 1.885 -5.212 1.00 93.19 72 SER A O 1
ATOM 596 N N . ASP A 1 73 ? 10.174 0.860 -3.437 1.00 88.06 73 ASP A N 1
ATOM 597 C CA . ASP A 1 73 ? 11.576 0.934 -3.879 1.00 88.06 73 ASP A CA 1
ATOM 598 C C . ASP A 1 73 ? 11.955 -0.078 -4.983 1.00 88.06 73 ASP A C 1
ATOM 600 O O . ASP A 1 73 ? 13.134 -0.389 -5.158 1.00 88.06 73 ASP A O 1
ATOM 604 N N . LEU A 1 74 ? 10.985 -0.627 -5.730 1.00 94.69 74 LEU A N 1
ATOM 605 C CA . LEU A 1 74 ? 11.262 -1.576 -6.818 1.00 94.69 74 LEU A CA 1
ATOM 606 C C . LEU A 1 74 ? 12.250 -1.009 -7.840 1.00 94.69 74 LEU A C 1
ATOM 608 O O . LEU A 1 74 ? 13.249 -1.663 -8.141 1.00 94.69 74 LEU A O 1
ATOM 612 N N . LEU A 1 75 ? 11.978 0.204 -8.329 1.00 96.75 75 LEU A N 1
ATOM 613 C CA . LEU A 1 75 ? 12.863 0.964 -9.203 1.00 96.75 75 LEU A CA 1
ATOM 614 C C . LEU A 1 75 ? 13.428 2.151 -8.403 1.00 96.75 75 LEU A C 1
ATOM 616 O O . LEU A 1 75 ? 12.740 3.160 -8.214 1.00 96.75 75 LEU A O 1
ATOM 620 N N . PRO A 1 76 ? 14.662 2.063 -7.876 1.00 94.38 76 PRO A N 1
ATOM 621 C CA . PRO A 1 76 ? 15.214 3.104 -7.021 1.00 94.38 76 PRO A CA 1
ATOM 622 C C . PRO A 1 76 ? 15.302 4.441 -7.761 1.00 94.38 76 PRO A C 1
ATOM 624 O O . PRO A 1 76 ? 15.745 4.509 -8.910 1.00 94.38 76 PRO A O 1
ATOM 627 N N . LEU A 1 77 ? 14.947 5.520 -7.060 1.00 94.50 77 LEU A N 1
ATOM 628 C CA . LEU A 1 77 ? 15.047 6.897 -7.555 1.00 94.50 77 LEU A CA 1
ATOM 629 C C . LEU A 1 77 ? 14.230 7.175 -8.831 1.00 94.50 77 LEU A C 1
ATOM 631 O O . LEU A 1 77 ? 14.518 8.157 -9.503 1.00 94.50 77 LEU A O 1
ATOM 635 N N . TYR A 1 78 ? 13.228 6.361 -9.184 1.00 94.31 78 TYR A N 1
ATOM 636 C CA . TYR A 1 78 ? 12.505 6.500 -10.457 1.00 94.31 78 TYR A CA 1
ATOM 637 C C . TYR A 1 78 ? 11.936 7.911 -10.701 1.00 94.31 78 TYR A C 1
ATOM 639 O O . TYR A 1 78 ? 12.010 8.420 -11.814 1.00 94.31 78 TYR A O 1
ATOM 647 N N . THR A 1 79 ? 11.435 8.571 -9.654 1.00 89.81 79 THR A N 1
ATOM 648 C CA . THR A 1 79 ? 10.880 9.938 -9.702 1.00 89.81 79 THR A CA 1
ATOM 649 C C . THR A 1 79 ? 11.937 11.044 -9.536 1.00 89.81 79 THR A C 1
ATOM 651 O O . THR A 1 79 ? 11.612 12.221 -9.393 1.00 89.81 79 THR A O 1
ATOM 654 N N . VAL A 1 80 ? 13.232 10.705 -9.540 1.00 91.38 80 VAL A N 1
ATOM 655 C CA . VAL A 1 80 ? 14.328 11.686 -9.573 1.00 91.38 80 VAL A CA 1
ATOM 656 C C . VAL A 1 80 ? 14.567 12.115 -11.031 1.00 91.38 80 VAL A C 1
ATOM 658 O O . VAL A 1 80 ? 14.802 11.238 -11.869 1.00 91.38 80 VAL A O 1
ATOM 661 N N . PRO A 1 81 ? 14.565 13.428 -11.355 1.00 91.94 81 PRO A N 1
ATOM 662 C CA . PRO A 1 81 ? 14.658 13.920 -12.736 1.00 91.94 81 PRO A CA 1
ATOM 663 C C . PRO A 1 81 ? 15.852 13.385 -13.530 1.00 91.94 81 PRO A C 1
ATOM 665 O O . PRO A 1 81 ? 15.737 13.136 -14.724 1.00 91.94 81 PRO A O 1
ATOM 668 N N . GLU A 1 82 ? 16.994 13.174 -12.877 1.00 94.94 82 GLU A N 1
ATOM 669 C CA . GLU A 1 82 ? 18.209 12.663 -13.511 1.00 94.94 82 GLU A CA 1
ATOM 670 C C . GLU A 1 82 ? 18.178 11.140 -13.745 1.00 94.94 82 GLU A C 1
ATOM 672 O O . GLU A 1 82 ? 18.928 10.635 -14.576 1.00 94.94 82 GLU A O 1
ATOM 677 N N . ALA A 1 83 ? 17.335 10.394 -13.022 1.00 94.88 83 ALA A N 1
ATOM 678 C CA . ALA A 1 83 ? 17.227 8.937 -13.136 1.00 94.88 83 ALA A CA 1
ATOM 679 C C . ALA A 1 83 ? 16.128 8.503 -14.115 1.00 94.88 83 ALA A C 1
ATOM 681 O O . ALA A 1 83 ? 16.327 7.551 -14.870 1.00 94.88 83 ALA A O 1
ATOM 682 N N . LYS A 1 84 ? 14.991 9.210 -14.144 1.00 92.88 84 LYS A N 1
ATOM 683 C CA . LYS A 1 84 ? 13.830 8.868 -14.984 1.00 92.88 84 LYS A CA 1
ATOM 684 C C . LYS A 1 84 ? 14.171 8.677 -16.475 1.00 92.88 84 LYS A C 1
ATOM 686 O O . LYS A 1 84 ? 13.760 7.658 -17.031 1.00 92.88 84 LYS A O 1
ATOM 691 N N . PRO A 1 85 ? 14.951 9.559 -17.137 1.00 94.88 85 PRO A N 1
ATOM 692 C CA . PRO A 1 85 ? 15.323 9.366 -18.540 1.00 94.88 85 PRO A CA 1
ATOM 693 C C . PRO A 1 85 ? 16.221 8.144 -18.751 1.00 94.88 85 PRO A C 1
ATOM 695 O O . PRO A 1 85 ? 16.130 7.486 -19.781 1.00 94.88 85 PRO A O 1
ATOM 698 N N . LEU A 1 86 ? 17.059 7.796 -17.767 1.00 96.62 86 LEU A N 1
ATOM 699 C CA . LEU A 1 86 ? 17.955 6.642 -17.872 1.00 96.62 86 LEU A CA 1
ATOM 700 C C . LEU A 1 86 ? 17.174 5.329 -17.910 1.00 96.62 86 LEU A C 1
ATOM 702 O O . LEU A 1 86 ? 17.546 4.437 -18.669 1.00 96.62 86 LEU A O 1
ATOM 706 N N . TYR A 1 87 ? 16.063 5.226 -17.171 1.00 96.00 87 TYR A N 1
ATOM 707 C CA . TYR A 1 87 ? 15.196 4.043 -17.217 1.00 96.00 87 TYR A CA 1
ATOM 708 C C . TYR A 1 87 ? 14.696 3.741 -18.631 1.00 96.00 87 TYR A C 1
ATOM 710 O O . TYR A 1 87 ? 14.584 2.573 -18.988 1.00 96.00 87 TYR A O 1
ATOM 718 N N . GLN A 1 88 ? 14.469 4.756 -19.472 1.00 91.94 88 GLN A N 1
ATOM 719 C CA . GLN A 1 88 ? 14.018 4.546 -20.853 1.00 91.94 88 GLN A CA 1
ATOM 720 C C . GLN A 1 88 ? 15.000 3.701 -21.678 1.00 91.94 88 GLN A C 1
ATOM 722 O O . GLN A 1 88 ? 14.572 3.021 -22.604 1.00 91.94 88 GLN A O 1
ATOM 727 N N . SER A 1 89 ? 16.292 3.707 -21.328 1.00 95.31 89 SER A N 1
ATOM 728 C CA . SER A 1 89 ? 17.323 2.965 -22.063 1.00 95.31 89 SER A CA 1
ATOM 729 C C . SER A 1 89 ? 17.332 1.455 -21.799 1.00 95.31 89 SER A C 1
ATOM 731 O O . SER A 1 89 ? 17.826 0.720 -22.644 1.00 95.31 89 SER A O 1
ATOM 733 N N . PHE A 1 90 ? 16.778 0.987 -20.672 1.00 96.44 90 PHE A N 1
ATOM 734 C CA . PHE A 1 90 ? 16.835 -0.431 -20.268 1.00 96.44 90 PHE A CA 1
ATOM 735 C C . PHE A 1 90 ? 15.516 -0.985 -19.698 1.00 96.44 90 PHE A C 1
ATOM 737 O O . PHE A 1 90 ? 15.461 -2.125 -19.236 1.00 96.44 90 PHE A O 1
ATOM 744 N N . LEU A 1 91 ? 14.420 -0.214 -19.688 1.00 96.25 91 LEU A N 1
ATOM 745 C CA . LEU A 1 91 ? 13.139 -0.681 -19.134 1.00 96.25 91 LEU A CA 1
ATOM 746 C C . LEU A 1 91 ? 12.621 -1.938 -19.852 1.00 96.25 91 LEU A C 1
ATOM 748 O O . LEU A 1 91 ? 12.023 -2.805 -19.215 1.00 96.25 91 LEU A O 1
ATOM 752 N N . ALA A 1 92 ? 12.887 -2.056 -21.157 1.00 97.06 92 ALA A N 1
ATOM 753 C CA . ALA A 1 92 ? 12.564 -3.24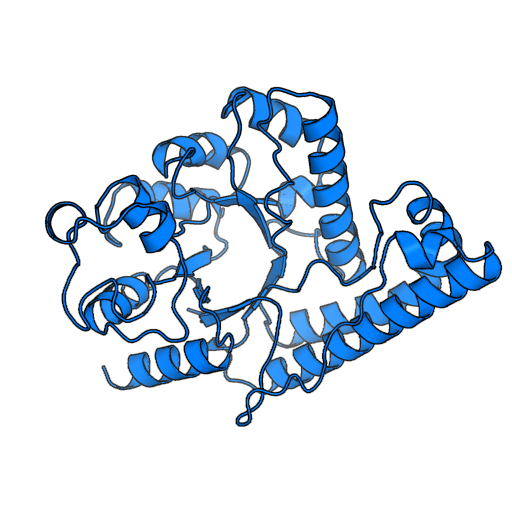2 -21.947 1.00 97.06 92 ALA A CA 1
ATOM 754 C C . ALA A 1 92 ? 13.280 -4.503 -21.430 1.00 97.06 92 ALA A C 1
ATOM 756 O O . ALA A 1 92 ? 12.680 -5.574 -21.410 1.00 97.06 92 ALA A O 1
ATOM 757 N N . ASP A 1 93 ? 14.508 -4.371 -20.924 1.00 98.00 93 ASP A N 1
ATOM 758 C CA . ASP A 1 93 ? 15.276 -5.486 -20.355 1.00 98.00 93 ASP A CA 1
ATOM 759 C C . ASP A 1 93 ? 14.741 -5.916 -18.980 1.00 98.00 93 ASP A C 1
ATOM 761 O O . ASP A 1 93 ? 14.871 -7.073 -18.579 1.00 98.00 93 ASP A O 1
ATOM 765 N N . LEU A 1 94 ? 14.094 -4.999 -18.251 1.00 98.31 94 LEU A N 1
ATOM 766 C CA . LEU A 1 94 ? 13.420 -5.304 -16.985 1.00 98.31 94 LEU A CA 1
ATOM 767 C C . LEU A 1 94 ? 12.029 -5.917 -17.185 1.00 98.31 94 LEU A C 1
ATOM 769 O O . LEU A 1 94 ? 11.528 -6.583 -16.276 1.00 98.31 94 LEU A O 1
ATOM 773 N N . TYR A 1 95 ? 11.399 -5.719 -18.347 1.00 98.44 95 TYR A N 1
ATOM 774 C CA . TYR A 1 95 ? 10.034 -6.183 -18.605 1.00 98.44 95 TYR A CA 1
ATOM 775 C C . TYR A 1 95 ? 9.840 -7.689 -18.354 1.00 98.44 95 TYR A C 1
ATOM 777 O O . TYR A 1 95 ? 8.917 -8.022 -17.610 1.00 98.44 95 TYR A O 1
ATOM 785 N N . PRO A 1 96 ? 10.702 -8.610 -18.838 1.00 98.69 96 PRO A N 1
ATOM 786 C CA . PRO A 1 96 ? 10.558 -10.036 -18.536 1.00 98.69 96 PRO A CA 1
ATOM 787 C C . PRO A 1 96 ? 10.578 -10.348 -17.031 1.00 98.69 96 PRO A C 1
ATOM 789 O O . PRO A 1 96 ? 9.896 -11.265 -16.574 1.00 98.69 96 PRO A O 1
ATOM 792 N N . LEU A 1 97 ? 11.329 -9.571 -16.238 1.00 98.81 97 LEU A N 1
ATOM 793 C CA . LEU A 1 97 ? 11.403 -9.745 -14.786 1.00 98.81 97 LEU A CA 1
ATOM 794 C C . LEU A 1 97 ? 10.119 -9.280 -14.091 1.00 98.81 97 LEU A C 1
ATOM 796 O O . LEU A 1 97 ? 9.691 -9.921 -13.131 1.00 98.81 97 LEU A O 1
ATOM 800 N N . PHE A 1 98 ? 9.501 -8.199 -14.572 1.00 98.75 98 PHE A N 1
ATOM 801 C CA . PHE A 1 98 ? 8.183 -7.757 -14.115 1.00 98.75 98 PHE A CA 1
ATOM 802 C C . PHE A 1 98 ? 7.079 -8.737 -14.522 1.00 98.75 98 PHE A C 1
ATOM 804 O O . PHE A 1 98 ? 6.273 -9.128 -13.675 1.00 98.75 98 PHE A O 1
ATOM 811 N N . ALA A 1 99 ? 7.064 -9.157 -15.791 1.00 98.75 99 ALA A N 1
ATOM 812 C CA . ALA A 1 99 ? 6.039 -10.027 -16.359 1.00 98.75 99 ALA A CA 1
ATOM 813 C C . ALA A 1 99 ? 5.901 -11.322 -15.550 1.00 98.75 99 ALA A C 1
ATOM 815 O O . ALA A 1 99 ? 4.817 -11.604 -15.037 1.00 98.75 99 ALA A O 1
ATOM 816 N N . ARG A 1 100 ? 7.016 -12.019 -15.292 1.00 98.62 100 ARG A N 1
ATOM 817 C CA . ARG A 1 100 ? 7.011 -13.243 -14.473 1.00 98.62 100 ARG A CA 1
ATOM 818 C C . ARG A 1 100 ? 6.553 -13.018 -13.024 1.00 98.62 100 ARG A C 1
ATOM 820 O O . ARG A 1 100 ? 5.991 -13.924 -12.418 1.00 98.62 100 ARG A O 1
ATOM 827 N N . CYS A 1 101 ? 6.785 -11.831 -12.439 1.00 98.88 101 CYS A N 1
ATOM 828 C CA . CYS A 1 101 ? 6.277 -11.523 -11.095 1.00 98.88 101 CYS A CA 1
ATOM 829 C C . CYS A 1 101 ? 4.748 -11.485 -11.110 1.00 98.88 101 CYS A C 1
ATOM 831 O O . CYS A 1 101 ? 4.098 -12.083 -10.256 1.00 98.88 101 CYS A O 1
ATOM 833 N N . GLY A 1 102 ? 4.167 -10.791 -12.089 1.00 98.75 102 GLY A N 1
ATOM 834 C CA . GLY A 1 102 ? 2.718 -10.727 -12.206 1.00 98.75 102 GLY A CA 1
ATOM 835 C C . GLY A 1 102 ? 2.080 -12.031 -12.680 1.00 98.75 102 GLY A C 1
ATOM 836 O O . GLY A 1 102 ? 0.965 -12.321 -12.262 1.00 98.75 102 GLY A O 1
ATOM 837 N N . GLU A 1 103 ? 2.759 -12.832 -13.506 1.00 98.75 103 GLU A N 1
ATOM 838 C CA . GLU A 1 103 ? 2.308 -14.180 -13.888 1.00 98.75 103 GLU A CA 1
ATOM 839 C C . GLU A 1 103 ? 2.148 -15.069 -12.658 1.00 98.75 103 GLU A C 1
ATOM 841 O O . GLU A 1 103 ? 1.030 -15.498 -12.380 1.00 98.75 103 GLU A O 1
ATOM 846 N N . VAL A 1 104 ? 3.202 -15.220 -11.845 1.00 98.81 104 VAL A N 1
ATOM 847 C CA . VAL A 1 104 ? 3.132 -15.999 -10.596 1.00 98.81 104 VAL A CA 1
ATOM 848 C C . VAL A 1 104 ? 2.018 -15.492 -9.686 1.00 98.81 104 VAL A C 1
ATOM 850 O O . VAL A 1 104 ? 1.278 -16.295 -9.118 1.00 98.81 104 VAL A O 1
ATOM 853 N N . ALA A 1 105 ? 1.873 -14.172 -9.549 1.00 98.75 105 ALA A N 1
ATOM 854 C CA . ALA A 1 105 ? 0.835 -13.600 -8.704 1.00 98.75 105 ALA A CA 1
ATOM 855 C C . ALA A 1 105 ? -0.580 -13.931 -9.197 1.00 98.75 105 ALA A C 1
ATOM 857 O O . ALA A 1 105 ? -1.412 -14.368 -8.405 1.00 98.75 105 ALA A O 1
ATOM 858 N N . ARG A 1 106 ? -0.857 -13.770 -10.496 1.00 98.44 106 ARG A N 1
ATOM 859 C CA . ARG A 1 106 ? -2.178 -14.063 -11.071 1.00 98.44 106 ARG A CA 1
ATOM 860 C C . ARG A 1 106 ? -2.500 -15.554 -11.075 1.00 98.44 106 ARG A C 1
ATOM 862 O O . ARG A 1 106 ? -3.617 -15.917 -10.728 1.00 98.44 106 ARG A O 1
ATOM 869 N N . GLU A 1 107 ? -1.540 -16.408 -11.426 1.00 98.56 107 GLU A N 1
ATOM 870 C CA . GLU A 1 107 ? -1.727 -17.868 -11.463 1.00 98.56 107 GLU A CA 1
ATOM 871 C C . GLU A 1 107 ? -2.047 -18.459 -10.085 1.00 98.56 107 GLU A C 1
ATOM 873 O O . GLU A 1 107 ? -2.733 -19.472 -9.990 1.00 98.56 107 GLU A O 1
ATOM 878 N N . ASN A 1 108 ? -1.574 -17.818 -9.012 1.00 98.62 108 ASN A N 1
ATOM 879 C CA . ASN A 1 108 ? -1.717 -18.318 -7.644 1.00 98.62 108 ASN A CA 1
ATOM 880 C C . ASN A 1 108 ? -2.726 -17.531 -6.798 1.00 98.62 108 ASN A C 1
ATOM 882 O O . ASN A 1 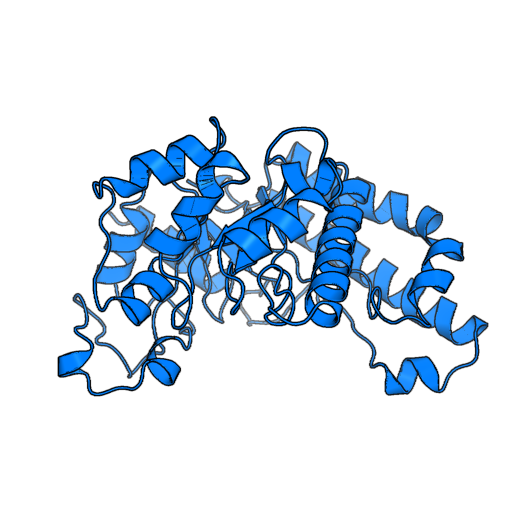108 ? -2.778 -17.740 -5.581 1.00 98.62 108 ASN A O 1
ATOM 886 N N . ASP A 1 109 ? -3.522 -16.654 -7.420 1.00 98.19 109 ASP A N 1
ATOM 887 C CA . ASP A 1 109 ? -4.494 -15.786 -6.744 1.00 98.19 109 ASP A CA 1
ATOM 888 C C . ASP A 1 109 ? -3.846 -14.973 -5.600 1.00 98.19 109 ASP A C 1
ATOM 890 O O . ASP A 1 109 ? -4.328 -14.907 -4.466 1.00 98.19 109 ASP A O 1
ATOM 894 N N . ILE A 1 110 ? -2.683 -14.377 -5.873 1.00 98.81 110 ILE A N 1
ATOM 895 C CA . ILE A 1 110 ? -2.014 -13.464 -4.948 1.00 98.81 110 ILE A CA 1
ATOM 896 C C . ILE A 1 110 ? -2.560 -12.058 -5.170 1.00 98.81 110 ILE A C 1
ATOM 898 O O . ILE A 1 110 ? -2.369 -11.451 -6.226 1.00 98.81 110 ILE A O 1
ATOM 902 N N . ARG A 1 111 ? -3.195 -11.505 -4.136 1.00 98.75 111 ARG A N 1
ATOM 903 C CA . ARG A 1 111 ? -3.702 -10.135 -4.166 1.00 98.75 111 ARG A CA 1
ATOM 904 C C . ARG A 1 111 ? -2.568 -9.153 -3.884 1.00 98.75 111 ARG A C 1
ATOM 906 O O . ARG A 1 111 ? -1.956 -9.195 -2.817 1.00 98.75 111 ARG A O 1
ATOM 913 N N . LEU A 1 112 ? -2.288 -8.266 -4.835 1.00 98.81 112 LEU A N 1
ATOM 914 C CA . LEU A 1 112 ? -1.169 -7.330 -4.750 1.00 98.81 112 LEU A CA 1
ATOM 915 C C . LEU A 1 112 ? -1.624 -5.880 -4.651 1.00 98.81 112 LEU A C 1
ATOM 917 O O . LEU A 1 112 ? -2.689 -5.494 -5.139 1.00 98.81 112 LEU A O 1
ATOM 921 N N . SER A 1 113 ? -0.793 -5.074 -3.996 1.00 98.81 113 SER A N 1
ATOM 922 C CA . SER A 1 113 ? -0.999 -3.633 -3.928 1.00 98.81 113 SER A CA 1
ATOM 923 C C . SER A 1 113 ? 0.303 -2.850 -3.799 1.00 98.81 113 SER A C 1
ATOM 925 O O . SER A 1 113 ? 1.324 -3.403 -3.392 1.00 98.81 113 SER A O 1
ATOM 927 N N . PHE A 1 114 ? 0.233 -1.553 -4.072 1.00 98.75 114 PHE A N 1
ATOM 928 C CA . PHE A 1 114 ? 1.193 -0.548 -3.632 1.00 98.75 114 PHE A CA 1
ATOM 929 C C . PHE A 1 114 ? 0.534 0.412 -2.644 1.00 98.75 114 PHE A C 1
ATOM 931 O O . PHE A 1 114 ? -0.690 0.557 -2.617 1.00 98.75 114 PHE A O 1
ATOM 938 N N . HIS A 1 115 ? 1.366 1.089 -1.859 1.00 98.19 115 HIS A N 1
ATOM 939 C CA . HIS A 1 115 ? 0.970 2.283 -1.125 1.00 98.19 115 HIS A CA 1
ATOM 940 C C . HIS A 1 115 ? 2.098 3.309 -1.241 1.00 98.19 115 HIS A C 1
ATOM 942 O O . HIS A 1 115 ? 3.076 3.202 -0.498 1.00 98.19 115 HIS A O 1
ATOM 948 N N . PRO A 1 116 ? 2.006 4.252 -2.196 1.00 96.00 116 PRO A N 1
ATOM 949 C CA . PRO A 1 116 ? 2.912 5.390 -2.265 1.00 96.00 116 PRO A CA 1
ATOM 950 C C . PRO A 1 116 ? 3.016 6.107 -0.911 1.00 96.00 116 PRO A C 1
ATOM 952 O O . PRO A 1 116 ? 2.097 6.046 -0.089 1.00 96.00 116 PRO A O 1
ATOM 955 N N . GLY A 1 117 ? 4.163 6.731 -0.649 1.00 88.25 117 GLY A N 1
ATOM 956 C CA . GLY A 1 117 ? 4.476 7.277 0.671 1.00 88.25 117 GLY A CA 1
ATOM 957 C C . GLY A 1 117 ? 3.637 8.500 1.060 1.00 88.25 117 GLY A C 1
ATOM 958 O O . GLY A 1 117 ? 2.897 9.067 0.267 1.00 88.25 117 GLY A O 1
ATOM 959 N N . GLN A 1 118 ? 3.837 8.988 2.286 1.00 86.62 118 GLN A N 1
ATOM 960 C CA . GLN A 1 118 ? 3.132 10.156 2.850 1.00 86.62 118 GLN A CA 1
ATOM 961 C C . GLN A 1 118 ? 3.265 11.471 2.048 1.00 86.62 118 GLN A C 1
ATOM 963 O O . GLN A 1 118 ? 2.589 12.449 2.352 1.00 86.62 118 GLN A O 1
ATOM 968 N N . TYR A 1 119 ? 4.169 11.525 1.065 1.00 89.38 119 TYR A N 1
ATOM 969 C CA . TYR A 1 119 ? 4.391 12.696 0.213 1.00 89.38 119 TYR A CA 1
ATOM 970 C C . TYR A 1 119 ? 3.494 12.711 -1.036 1.00 89.38 119 TYR A C 1
ATOM 972 O O . TYR A 1 119 ? 3.460 13.715 -1.747 1.00 89.38 119 TYR A O 1
ATOM 980 N N . THR A 1 120 ? 2.756 11.631 -1.296 1.00 96.06 120 THR A N 1
ATOM 981 C CA . THR A 1 120 ? 1.850 11.472 -2.440 1.00 96.06 120 THR A CA 1
ATOM 982 C C . THR A 1 120 ? 0.481 12.069 -2.109 1.00 96.06 120 THR A C 1
ATOM 984 O O . THR A 1 120 ? -0.473 11.361 -1.804 1.00 96.06 120 THR A O 1
ATOM 987 N N . VAL A 1 121 ? 0.395 13.400 -2.132 1.00 97.19 121 VAL A N 1
ATOM 988 C CA . VAL A 1 121 ? -0.779 14.158 -1.670 1.00 97.19 121 VAL A CA 1
ATOM 989 C C . VAL A 1 121 ? -1.525 14.772 -2.859 1.00 97.19 121 VAL A C 1
ATOM 991 O O . VAL A 1 121 ? -1.263 15.911 -3.248 1.00 97.19 121 VAL A O 1
ATOM 994 N N . LEU A 1 122 ? -2.472 14.028 -3.445 1.00 97.81 122 LEU A N 1
ATOM 995 C CA . LEU A 1 122 ? -3.261 14.505 -4.596 1.00 97.81 122 LEU A CA 1
ATOM 996 C C . LEU A 1 122 ? -4.195 15.678 -4.249 1.00 97.81 122 LEU A C 1
ATOM 998 O O . LEU A 1 122 ? -4.503 16.480 -5.121 1.00 97.81 122 LEU A O 1
ATOM 1002 N N . ALA A 1 123 ? -4.617 15.814 -2.987 1.00 97.25 123 ALA A N 1
ATOM 1003 C CA . ALA A 1 123 ? -5.473 16.913 -2.529 1.00 97.25 123 ALA A CA 1
ATOM 1004 C C . ALA A 1 123 ? -4.682 18.118 -1.973 1.00 97.25 123 ALA A C 1
ATOM 1006 O O . ALA A 1 123 ? -5.186 18.872 -1.133 1.00 97.25 123 ALA A O 1
ATOM 1007 N N . SER A 1 124 ? -3.418 18.293 -2.369 1.00 97.19 124 SER A N 1
ATOM 1008 C CA . SER A 1 124 ? -2.611 19.439 -1.936 1.00 97.19 124 SER A CA 1
ATOM 1009 C C . SER A 1 124 ? -3.122 20.754 -2.541 1.00 97.19 124 SER A C 1
ATOM 1011 O O . SER A 1 124 ? -3.577 20.795 -3.678 1.00 97.19 124 SER A O 1
ATOM 1013 N N . ASP A 1 125 ? -3.007 21.848 -1.785 1.00 96.19 125 ASP A N 1
ATOM 1014 C CA . ASP A 1 125 ? -3.203 23.224 -2.261 1.00 96.19 125 ASP A CA 1
ATOM 1015 C C . ASP A 1 125 ? -1.974 23.775 -3.012 1.00 96.19 125 ASP A C 1
ATOM 1017 O O . ASP A 1 125 ? -2.028 24.868 -3.574 1.00 96.19 125 ASP A O 1
ATOM 1021 N N . ASN A 1 126 ? -0.868 23.024 -3.047 1.00 97.88 126 ASN A N 1
ATOM 1022 C CA . ASN A 1 126 ? 0.337 23.364 -3.791 1.00 97.88 126 ASN A CA 1
ATOM 1023 C C . ASN A 1 126 ? 0.398 22.580 -5.119 1.00 97.88 126 ASN A C 1
ATOM 1025 O O . ASN A 1 126 ? 0.629 21.366 -5.089 1.00 97.88 126 ASN A O 1
ATOM 1029 N N . PRO A 1 127 ? 0.299 23.249 -6.286 1.00 97.50 127 PRO A N 1
ATOM 1030 C CA . PRO A 1 127 ? 0.334 22.586 -7.592 1.00 97.50 127 PRO A CA 1
ATOM 1031 C C . PRO A 1 127 ? 1.574 21.712 -7.828 1.00 97.50 127 PRO A C 1
ATOM 1033 O O . PRO A 1 127 ? 1.464 20.643 -8.420 1.00 97.50 127 PRO A O 1
ATOM 1036 N N . ALA A 1 128 ? 2.743 22.107 -7.312 1.00 97.19 128 ALA A N 1
ATOM 1037 C CA . ALA A 1 128 ? 3.972 21.328 -7.468 1.00 97.19 128 ALA A CA 1
ATOM 1038 C C . ALA A 1 128 ? 3.952 20.023 -6.649 1.00 97.19 128 ALA A C 1
ATOM 1040 O O . ALA A 1 128 ? 4.595 19.042 -7.020 1.00 97.19 128 ALA A O 1
ATOM 1041 N N . VAL A 1 129 ? 3.223 19.988 -5.527 1.00 97.38 129 VAL A N 1
ATOM 1042 C CA . VAL A 1 129 ? 3.009 18.750 -4.760 1.00 97.38 129 VAL A CA 1
ATOM 1043 C C . VAL A 1 129 ? 2.051 17.833 -5.512 1.00 97.38 129 VAL A C 1
ATOM 1045 O O . VAL A 1 129 ? 2.319 16.638 -5.601 1.00 97.38 129 VAL A O 1
ATOM 1048 N N . VAL A 1 130 ? 0.989 18.389 -6.104 1.00 98.12 130 VAL A N 1
ATOM 1049 C CA . VAL A 1 130 ? 0.033 17.629 -6.923 1.00 98.12 130 VAL A CA 1
ATOM 1050 C C . VAL A 1 130 ? 0.724 16.991 -8.129 1.00 98.12 130 VAL A C 1
ATOM 1052 O O . VAL A 1 130 ? 0.560 15.796 -8.351 1.00 98.12 130 VAL A O 1
ATOM 1055 N N . GLU A 1 131 ? 1.553 17.739 -8.863 1.00 97.31 131 GLU A N 1
ATOM 1056 C CA . GLU A 1 131 ? 2.311 17.219 -10.012 1.00 97.31 131 GLU A CA 1
ATOM 1057 C C . GLU A 1 131 ? 3.202 16.030 -9.617 1.00 97.31 131 GLU A C 1
ATOM 1059 O O . GLU A 1 131 ? 3.180 14.980 -10.261 1.00 97.31 131 GLU A O 1
ATOM 1064 N N . ARG A 1 132 ? 3.934 16.153 -8.503 1.00 96.06 132 ARG A N 1
ATOM 1065 C CA . ARG A 1 132 ? 4.786 15.073 -7.979 1.00 96.06 132 ARG A CA 1
ATOM 1066 C C . ARG A 1 132 ? 3.976 13.880 -7.480 1.00 96.06 132 ARG A C 1
ATOM 1068 O O . ARG A 1 132 ? 4.416 12.746 -7.633 1.00 96.06 132 ARG A O 1
ATOM 1075 N N . ALA A 1 133 ? 2.811 14.119 -6.882 1.00 97.62 133 ALA A N 1
ATOM 1076 C CA . ALA A 1 133 ? 1.918 13.057 -6.433 1.00 97.62 133 ALA A CA 1
ATOM 1077 C C . ALA A 1 133 ? 1.325 12.284 -7.622 1.00 97.62 133 ALA A C 1
ATOM 1079 O O . ALA A 1 133 ? 1.269 11.058 -7.577 1.00 97.62 133 ALA A O 1
ATOM 1080 N N . ILE A 1 134 ? 0.957 12.978 -8.704 1.00 98.12 134 ILE A N 1
ATOM 1081 C CA . ILE A 1 134 ? 0.553 12.354 -9.971 1.00 98.12 134 ILE A CA 1
ATOM 1082 C C . ILE A 1 134 ? 1.705 11.515 -10.531 1.00 98.12 134 ILE A C 1
ATOM 1084 O O . ILE A 1 134 ? 1.500 10.348 -10.853 1.00 98.12 134 ILE A O 1
ATOM 1088 N N . GLU A 1 135 ? 2.921 12.065 -10.599 1.00 96.50 135 GLU A N 1
ATOM 1089 C CA . GLU A 1 135 ? 4.095 11.326 -11.077 1.00 96.50 135 GLU A CA 1
ATOM 1090 C C . GLU A 1 135 ? 4.358 10.055 -10.257 1.00 96.50 135 GLU A C 1
ATOM 1092 O O . GLU A 1 135 ? 4.662 9.004 -10.824 1.00 96.50 135 GLU A O 1
ATOM 1097 N N . ASP A 1 136 ? 4.214 10.130 -8.935 1.00 96.62 136 ASP A N 1
ATOM 1098 C CA . ASP A 1 136 ? 4.426 8.989 -8.053 1.00 96.62 136 ASP A CA 1
ATOM 1099 C C . ASP A 1 136 ? 3.330 7.921 -8.214 1.00 96.62 136 ASP A C 1
ATOM 1101 O O . ASP A 1 136 ? 3.632 6.730 -8.283 1.00 96.62 136 ASP A O 1
ATOM 1105 N N . VAL A 1 137 ? 2.060 8.313 -8.375 1.00 98.31 137 VAL A N 1
ATOM 1106 C CA . VAL A 1 137 ? 0.978 7.370 -8.716 1.00 98.31 137 VAL A CA 1
ATOM 1107 C C . VAL A 1 137 ? 1.239 6.711 -10.073 1.00 98.31 137 VAL A C 1
ATOM 1109 O O . VAL A 1 137 ? 1.165 5.487 -10.178 1.00 98.31 137 VAL A O 1
ATOM 1112 N N . GLU A 1 138 ? 1.609 7.484 -11.098 1.00 98.06 138 GLU A N 1
ATOM 1113 C CA . GLU A 1 138 ? 1.906 6.952 -12.434 1.00 98.06 138 GLU A CA 1
ATOM 1114 C C . GLU A 1 138 ? 3.127 6.016 -12.433 1.00 98.06 138 GLU A C 1
ATOM 1116 O O . GLU A 1 138 ? 3.144 5.026 -13.165 1.00 98.06 138 GLU A O 1
ATOM 1121 N N . TYR A 1 139 ? 4.125 6.259 -11.579 1.00 97.31 139 TYR A N 1
ATOM 1122 C CA . TYR A 1 139 ? 5.234 5.326 -11.363 1.00 97.31 139 TYR A CA 1
ATOM 1123 C C . TYR A 1 139 ? 4.744 3.966 -10.839 1.00 97.31 139 TYR A C 1
ATOM 1125 O O . TYR A 1 139 ? 5.085 2.917 -11.395 1.00 97.31 139 TYR A O 1
ATOM 1133 N N . HIS A 1 140 ? 3.910 3.960 -9.799 1.00 98.56 140 HIS A N 1
ATOM 1134 C CA . HIS A 1 140 ? 3.375 2.714 -9.247 1.00 98.56 140 HIS A CA 1
ATOM 1135 C C . HIS A 1 140 ? 2.442 2.008 -10.246 1.00 98.56 140 HIS A C 1
ATOM 1137 O O . HIS A 1 140 ? 2.482 0.780 -10.370 1.00 98.56 140 HIS A O 1
ATOM 1143 N N . THR A 1 141 ? 1.674 2.777 -11.023 1.00 98.69 141 THR A N 1
ATOM 1144 C CA . THR A 1 141 ? 0.874 2.280 -12.150 1.00 98.69 141 THR A CA 1
ATOM 1145 C C . THR A 1 141 ? 1.748 1.634 -13.217 1.00 98.69 141 THR A C 1
ATOM 1147 O O . THR A 1 141 ? 1.416 0.546 -13.684 1.00 98.69 141 THR A O 1
ATOM 1150 N N . LEU A 1 142 ? 2.880 2.240 -13.588 1.00 98.25 142 LEU A N 1
ATOM 1151 C CA . LEU A 1 142 ? 3.825 1.655 -14.539 1.00 98.25 142 LEU A CA 1
ATOM 1152 C C . LEU A 1 142 ? 4.333 0.296 -14.048 1.00 98.25 142 LEU A C 1
ATOM 1154 O O . LEU A 1 142 ? 4.274 -0.675 -14.800 1.00 98.25 142 LEU A O 1
ATOM 1158 N N . CYS A 1 143 ? 4.775 0.200 -12.793 1.00 98.62 143 CYS A N 1
ATOM 1159 C CA . CYS A 1 143 ? 5.215 -1.067 -12.207 1.00 98.62 143 CYS A CA 1
ATOM 1160 C C . CYS A 1 143 ? 4.116 -2.139 -12.285 1.00 98.62 143 CYS A C 1
ATOM 1162 O O . CYS A 1 143 ? 4.364 -3.243 -12.771 1.00 98.62 143 CYS A O 1
ATOM 1164 N N . ALA A 1 144 ? 2.884 -1.808 -11.882 1.00 98.75 144 ALA A N 1
ATOM 1165 C CA . ALA A 1 144 ? 1.749 -2.730 -11.953 1.00 98.75 144 ALA A CA 1
ATOM 1166 C C . ALA A 1 144 ? 1.424 -3.148 -13.403 1.00 98.75 144 ALA A C 1
ATOM 1168 O O . ALA A 1 144 ? 1.197 -4.328 -13.682 1.00 98.75 144 ALA A O 1
ATOM 1169 N N . ARG A 1 145 ? 1.474 -2.213 -14.358 1.00 98.69 145 ARG A N 1
ATOM 1170 C CA . ARG A 1 145 ? 1.266 -2.490 -15.788 1.00 98.69 145 ARG A CA 1
ATOM 1171 C C . ARG A 1 145 ? 2.322 -3.417 -16.369 1.00 98.69 145 ARG A C 1
ATOM 1173 O O . ARG A 1 145 ? 1.968 -4.330 -17.110 1.00 98.69 145 ARG A O 1
ATOM 1180 N N . LEU A 1 146 ? 3.596 -3.218 -16.030 1.00 98.56 146 LEU A N 1
ATOM 1181 C CA . LEU A 1 146 ? 4.684 -4.096 -16.474 1.00 98.56 146 LEU A CA 1
ATOM 1182 C C . LEU A 1 146 ? 4.538 -5.505 -15.888 1.00 98.56 146 LEU A C 1
ATOM 1184 O O . LEU A 1 146 ? 4.895 -6.480 -16.543 1.00 98.56 146 LEU A O 1
ATOM 1188 N N . MET A 1 147 ? 3.944 -5.629 -14.697 1.00 98.81 147 MET A N 1
ATOM 1189 C CA . MET A 1 147 ? 3.534 -6.922 -14.144 1.00 98.81 147 MET A CA 1
ATOM 1190 C C . MET A 1 147 ? 2.313 -7.510 -14.866 1.00 98.81 147 MET A C 1
ATOM 1192 O O . MET A 1 147 ? 2.053 -8.697 -14.731 1.00 98.81 147 MET A O 1
ATOM 1196 N N . GLY A 1 148 ? 1.569 -6.740 -15.662 1.00 98.50 148 GLY A N 1
ATOM 1197 C CA . GLY A 1 148 ? 0.419 -7.201 -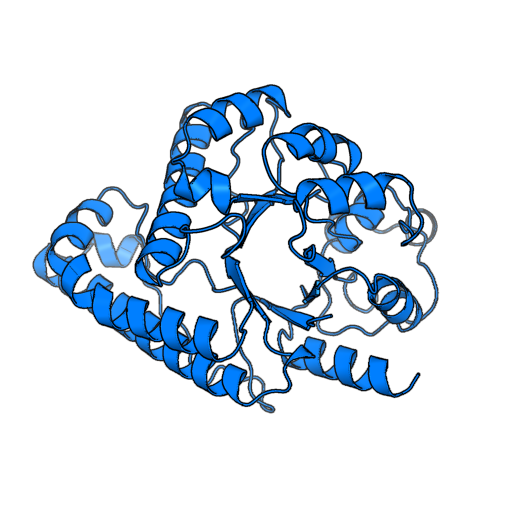16.445 1.00 98.50 148 GLY A CA 1
ATOM 1198 C C . GLY A 1 148 ? -0.955 -6.833 -15.874 1.00 98.50 148 GLY A C 1
ATOM 1199 O O . GLY A 1 148 ? -1.943 -7.426 -16.314 1.00 98.50 148 GLY A O 1
ATOM 1200 N N . TYR A 1 149 ? -1.015 -5.887 -14.932 1.00 98.69 149 TYR A N 1
ATOM 1201 C CA . TYR A 1 149 ? -2.239 -5.337 -14.330 1.00 98.69 149 TYR A CA 1
ATOM 1202 C C . TYR A 1 149 ? -2.701 -4.028 -15.000 1.00 98.69 149 TYR A C 1
ATOM 1204 O O . TYR A 1 149 ? -2.121 -3.590 -15.998 1.00 98.69 149 TYR A O 1
ATOM 1212 N N . GLY A 1 150 ? -3.763 -3.406 -14.477 1.00 97.94 150 GLY A N 1
ATOM 1213 C CA . GLY A 1 150 ? -4.391 -2.204 -15.037 1.00 97.94 150 GLY A CA 1
ATOM 1214 C C . GLY A 1 150 ? -5.338 -2.506 -16.204 1.00 97.94 150 GLY A C 1
ATOM 1215 O O . GLY A 1 150 ? -5.778 -1.593 -16.916 1.00 97.94 150 GLY A O 1
ATOM 1216 N N . LYS A 1 151 ? -5.655 -3.787 -16.422 1.00 97.44 151 LYS A N 1
ATOM 1217 C CA . LYS A 1 151 ? -6.498 -4.268 -17.523 1.00 97.44 151 LYS A CA 1
ATOM 1218 C C . LYS A 1 151 ? -7.970 -4.199 -17.146 1.00 97.44 151 LYS A C 1
ATOM 1220 O O . LYS A 1 151 ? -8.780 -3.747 -17.953 1.00 97.44 151 LYS A O 1
ATOM 1225 N N . THR A 1 152 ? -8.301 -4.594 -15.921 1.00 97.69 152 THR A N 1
ATOM 1226 C CA . THR A 1 152 ? -9.665 -4.551 -15.382 1.00 97.69 152 THR A CA 1
ATOM 1227 C C . THR A 1 152 ? -9.719 -3.751 -14.084 1.00 97.69 152 THR A C 1
ATOM 1229 O O . THR A 1 152 ? -8.698 -3.489 -13.456 1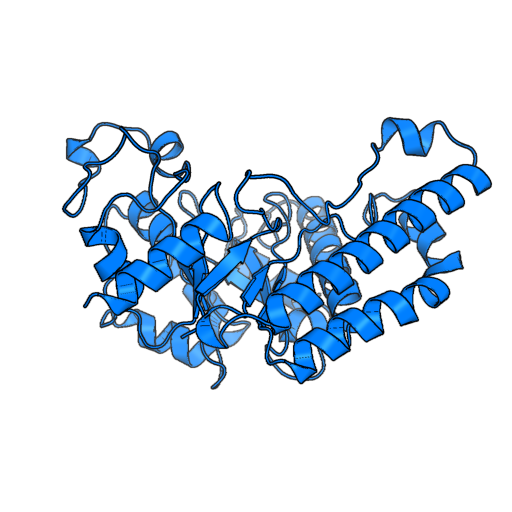.00 97.69 152 THR A O 1
ATOM 1232 N N . PHE A 1 153 ? -10.915 -3.307 -13.695 1.00 98.38 153 PHE A N 1
ATOM 1233 C CA . PHE A 1 153 ? -11.101 -2.511 -12.482 1.00 98.38 153 PHE A CA 1
ATOM 1234 C C . PHE A 1 153 ? -10.601 -3.273 -11.248 1.00 98.38 153 PHE A C 1
ATOM 1236 O O . PHE A 1 153 ? -11.044 -4.394 -11.010 1.00 98.38 153 PHE A O 1
ATOM 1243 N N . GLN A 1 154 ? -9.687 -2.660 -10.489 1.00 98.25 154 GLN A N 1
ATOM 1244 C CA . GLN A 1 154 ? -9.114 -3.218 -9.260 1.00 98.25 154 GLN A CA 1
ATOM 1245 C C . GLN A 1 154 ? -8.510 -4.630 -9.407 1.00 98.25 154 GLN A C 1
ATOM 1247 O O . GLN A 1 154 ? -8.533 -5.415 -8.458 1.00 98.25 154 GLN A O 1
ATOM 1252 N N . ASP A 1 155 ? -7.919 -4.947 -10.570 1.00 98.06 155 ASP A N 1
ATOM 1253 C CA . ASP A 1 155 ? -7.041 -6.124 -10.714 1.00 98.06 155 ASP A CA 1
ATOM 1254 C C . ASP A 1 155 ? -5.715 -5.971 -9.946 1.00 98.06 155 ASP A C 1
ATOM 1256 O O . ASP A 1 155 ? -5.052 -6.959 -9.637 1.00 98.06 155 ASP A O 1
ATOM 1260 N N . PHE A 1 156 ? -5.373 -4.736 -9.580 1.00 98.69 156 PHE A N 1
ATOM 1261 C CA . PHE A 1 156 ? -4.307 -4.349 -8.668 1.00 98.69 156 PHE A CA 1
ATOM 1262 C C . PHE A 1 156 ? -4.735 -3.086 -7.908 1.00 98.69 156 PHE A C 1
ATOM 1264 O O . PHE A 1 156 ? -5.498 -2.274 -8.433 1.00 98.69 156 PHE A O 1
ATOM 1271 N N . LYS A 1 157 ? -4.241 -2.908 -6.678 1.00 98.19 157 LYS A N 1
ATOM 1272 C CA . LYS A 1 157 ? -4.583 -1.764 -5.816 1.00 98.19 157 LYS A CA 1
ATOM 1273 C C . LYS A 1 157 ? -3.402 -0.806 -5.636 1.00 98.19 157 LYS A C 1
ATOM 1275 O O . LYS A 1 157 ? -2.330 -1.236 -5.225 1.00 98.19 157 LYS A O 1
ATOM 1280 N N . ILE A 1 158 ? -3.598 0.492 -5.845 1.00 98.81 158 ILE A N 1
ATOM 1281 C CA . ILE A 1 158 ? -2.630 1.546 -5.497 1.00 98.81 158 ILE A CA 1
ATOM 1282 C C . ILE A 1 158 ? -3.299 2.461 -4.476 1.00 98.81 158 ILE A C 1
ATOM 1284 O O . ILE A 1 158 ? -4.147 3.269 -4.832 1.00 98.81 158 ILE A O 1
ATOM 1288 N N . ASN A 1 159 ? -2.951 2.301 -3.203 1.00 98.75 159 ASN A N 1
ATOM 1289 C CA . ASN A 1 159 ? -3.624 2.991 -2.107 1.00 98.75 159 ASN A CA 1
ATOM 1290 C C . ASN A 1 159 ? -2.890 4.262 -1.694 1.00 98.75 159 ASN A C 1
ATOM 1292 O O . ASN A 1 159 ? -1.686 4.206 -1.480 1.00 98.75 159 ASN A O 1
ATOM 1296 N N . ILE A 1 160 ? -3.602 5.369 -1.519 1.00 98.25 160 ILE A N 1
ATOM 1297 C CA . ILE A 1 160 ? -3.059 6.604 -0.940 1.00 98.25 160 ILE A CA 1
ATOM 1298 C C . ILE A 1 160 ? -4.005 7.137 0.140 1.00 98.25 160 ILE A C 1
ATOM 1300 O O . ILE A 1 160 ? -5.192 6.817 0.142 1.00 98.25 160 ILE A O 1
ATOM 1304 N N . HIS A 1 161 ? -3.514 8.004 1.020 1.00 97.12 161 HIS A N 1
ATOM 1305 C CA . HIS A 1 161 ? -4.411 8.817 1.843 1.00 97.12 161 HIS A CA 1
ATOM 1306 C C . HIS A 1 161 ? -5.022 9.939 0.993 1.00 97.12 161 HIS A C 1
ATOM 1308 O O . HIS A 1 161 ? -4.375 10.458 0.082 1.00 97.12 161 HIS A O 1
ATOM 1314 N N . MET A 1 162 ? -6.253 10.351 1.306 1.00 94.50 162 MET A N 1
ATOM 1315 C CA . MET A 1 162 ? -6.895 11.517 0.672 1.00 94.50 162 MET A CA 1
ATOM 1316 C C . MET A 1 162 ? -6.680 12.811 1.475 1.00 94.50 162 MET A C 1
ATOM 1318 O O . MET A 1 162 ? -7.533 13.699 1.510 1.00 94.50 162 MET A O 1
ATOM 1322 N N . ASN A 1 163 ? -5.546 12.916 2.163 1.00 90.25 163 ASN A N 1
ATOM 1323 C CA . ASN A 1 163 ? -5.200 14.100 2.932 1.00 90.25 163 ASN A CA 1
ATOM 1324 C C . ASN A 1 163 ? -4.839 15.278 2.012 1.00 90.25 163 ASN A C 1
ATOM 1326 O O . ASN A 1 163 ? -4.447 15.099 0.861 1.00 90.25 163 ASN A O 1
ATOM 1330 N N . GLY A 1 164 ? -4.950 16.500 2.533 1.00 93.44 164 GLY A N 1
ATOM 1331 C CA . GLY A 1 164 ? -4.564 17.720 1.825 1.00 93.44 164 GLY A CA 1
ATOM 1332 C C . GLY A 1 164 ? -5.583 18.849 1.967 1.00 93.44 164 GLY A C 1
ATOM 1333 O O . GLY A 1 164 ? -6.767 18.629 2.209 1.00 93.44 164 GLY A O 1
ATOM 1334 N N . ARG A 1 165 ? -5.103 20.090 1.853 1.00 94.69 165 ARG A N 1
ATOM 1335 C CA . ARG A 1 165 ? -5.896 21.297 2.136 1.00 94.69 165 ARG A CA 1
ATOM 1336 C C . ARG A 1 165 ? -6.933 21.629 1.063 1.00 94.69 165 ARG A C 1
ATOM 1338 O O . ARG A 1 165 ? -7.886 22.334 1.369 1.00 94.69 165 ARG A O 1
ATOM 1345 N N . ALA A 1 166 ? -6.771 21.124 -0.161 1.00 95.94 166 ALA A N 1
ATOM 1346 C CA . ALA A 1 166 ? -7.733 21.333 -1.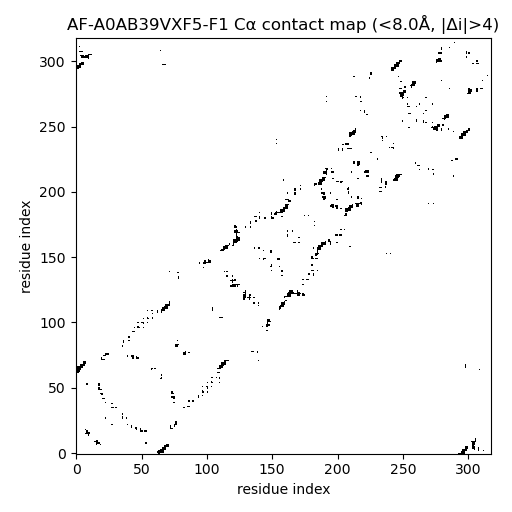241 1.00 95.94 166 ALA A CA 1
ATOM 1347 C C . ALA A 1 166 ? -8.943 20.377 -1.166 1.00 95.94 166 ALA A C 1
ATOM 1349 O O . ALA A 1 166 ? -9.880 20.513 -1.958 1.00 95.94 166 ALA A O 1
ATOM 1350 N N . GLY A 1 167 ? -8.931 19.421 -0.225 1.00 95.19 167 GLY A N 1
ATOM 1351 C CA . GLY A 1 167 ? -10.035 18.502 0.046 1.00 95.19 167 GLY A CA 1
ATOM 1352 C C . GLY A 1 167 ? -10.457 17.663 -1.163 1.00 95.19 167 GLY A C 1
ATOM 1353 O O . GLY A 1 167 ? -9.692 17.447 -2.106 1.00 95.19 167 GLY A O 1
ATOM 1354 N N . PHE A 1 168 ? -11.708 17.199 -1.154 1.00 97.25 168 PHE A N 1
ATOM 1355 C CA . PHE A 1 168 ? -12.240 16.350 -2.221 1.00 97.25 168 PHE A CA 1
ATOM 1356 C C . PHE A 1 168 ? -12.223 17.024 -3.603 1.00 97.25 168 PHE A C 1
ATOM 1358 O O . PHE A 1 168 ? -11.954 16.353 -4.596 1.00 97.25 168 PHE A O 1
ATOM 1365 N N . SER A 1 169 ? -12.458 18.339 -3.694 1.00 97.62 169 SER A N 1
ATOM 1366 C CA . SER A 1 169 ? -12.388 19.058 -4.974 1.00 97.62 169 SER A CA 1
ATOM 1367 C C . SER A 1 169 ? -10.992 18.988 -5.589 1.00 97.62 169 SER A C 1
ATOM 1369 O O . SER A 1 169 ? -10.864 18.591 -6.743 1.00 97.62 169 SER A O 1
ATOM 1371 N N . GLY A 1 170 ? -9.945 19.274 -4.805 1.00 97.81 170 GLY A N 1
ATOM 1372 C CA . GLY A 1 170 ? -8.566 19.175 -5.289 1.00 97.81 170 GLY A CA 1
ATOM 1373 C C . GLY A 1 170 ? -8.179 17.741 -5.644 1.00 97.81 170 GLY A C 1
ATOM 1374 O O . GLY A 1 170 ? -7.590 17.504 -6.696 1.00 97.81 170 GLY A O 1
ATOM 1375 N N . PHE A 1 171 ? -8.593 16.771 -4.818 1.00 98.44 171 PHE A N 1
ATOM 1376 C CA . PHE A 1 171 ? -8.424 15.354 -5.141 1.00 98.44 171 PHE A CA 1
ATOM 1377 C C . PHE A 1 171 ? -9.077 14.994 -6.478 1.00 98.44 171 PHE A C 1
ATOM 1379 O O . PHE A 1 171 ? -8.444 14.349 -7.307 1.00 98.44 171 PHE A O 1
ATOM 1386 N N . LYS A 1 172 ? -10.329 15.409 -6.707 1.00 98.56 172 LYS A N 1
ATOM 1387 C CA . LYS A 1 172 ? -11.068 15.126 -7.940 1.00 98.56 172 LYS A CA 1
ATOM 1388 C C . LYS A 1 172 ? -10.356 15.714 -9.158 1.00 98.56 172 LYS A C 1
ATOM 1390 O O . LYS A 1 172 ? -10.193 15.005 -10.148 1.00 98.56 172 LYS A O 1
ATOM 1395 N N . ASP A 1 173 ? -9.892 16.957 -9.081 1.00 98.44 173 ASP A N 1
ATOM 1396 C CA . ASP A 1 173 ? -9.183 17.614 -10.185 1.00 98.44 173 ASP A CA 1
ATOM 1397 C C . ASP A 1 173 ? -7.853 16.916 -10.512 1.00 98.44 173 ASP A C 1
ATOM 1399 O O . ASP A 1 173 ? -7.527 16.703 -11.683 1.00 98.44 173 ASP A O 1
ATOM 1403 N N . ALA A 1 174 ? -7.103 16.492 -9.491 1.00 98.56 174 ALA A N 1
ATOM 1404 C CA . ALA A 1 174 ? -5.881 15.707 -9.664 1.00 98.56 174 ALA A CA 1
ATOM 1405 C C . ALA A 1 174 ? -6.174 14.295 -10.202 1.00 98.56 174 ALA A C 1
ATOM 1407 O O . ALA A 1 174 ? -5.522 13.830 -11.137 1.00 98.56 174 ALA A O 1
ATOM 1408 N N . PHE A 1 175 ? -7.204 13.627 -9.676 1.00 98.69 175 PHE A N 1
ATOM 1409 C CA . PHE A 1 175 ? -7.645 12.307 -10.124 1.00 98.69 175 PHE A CA 1
ATOM 1410 C C . PHE A 1 175 ? -7.993 12.312 -11.611 1.00 98.69 175 PHE A C 1
ATOM 1412 O O . PHE A 1 175 ? -7.644 11.380 -12.332 1.00 98.69 175 PHE A O 1
ATOM 1419 N N . MET A 1 176 ? -8.642 13.369 -12.106 1.00 98.44 176 MET A N 1
ATOM 1420 C CA . MET A 1 176 ? -9.011 13.474 -13.518 1.00 98.44 176 MET A CA 1
ATOM 1421 C C . MET A 1 176 ? -7.805 13.573 -14.461 1.00 98.44 176 MET A C 1
ATOM 1423 O O . MET A 1 176 ? -7.944 13.193 -15.626 1.00 98.44 176 MET A O 1
ATOM 1427 N N . GLN A 1 177 ? -6.630 13.973 -13.970 1.00 98.56 177 GLN A N 1
ATOM 1428 C CA . GLN A 1 177 ? -5.382 14.024 -14.741 1.00 98.56 177 GLN A CA 1
ATOM 1429 C C . GLN A 1 177 ? -4.666 12.668 -14.832 1.00 98.56 177 GLN A C 1
ATOM 1431 O O . GLN A 1 177 ? -3.842 12.476 -15.723 1.00 98.56 177 GLN A O 1
ATOM 1436 N N . LEU A 1 178 ? -4.997 11.716 -13.954 1.00 98.75 178 LEU A N 1
ATOM 1437 C CA . LEU A 1 178 ? -4.404 10.379 -13.960 1.00 98.75 178 LEU A CA 1
ATOM 1438 C C . LEU A 1 178 ? -4.751 9.600 -15.239 1.00 98.75 178 LEU A C 1
ATOM 1440 O O . LEU A 1 178 ? -5.834 9.761 -15.825 1.00 98.75 178 LEU A O 1
ATOM 1444 N N . SER A 1 179 ? -3.857 8.690 -15.629 1.00 98.69 179 SER A N 1
ATOM 1445 C CA . SER A 1 179 ? -4.104 7.729 -16.703 1.00 98.69 179 SER A CA 1
ATOM 1446 C C . SER A 1 179 ? -5.312 6.836 -16.393 1.00 98.69 179 SER A C 1
ATOM 1448 O O . SER A 1 179 ? -5.724 6.667 -15.242 1.00 98.69 179 SER A O 1
ATOM 1450 N N . ASN A 1 180 ? -5.913 6.241 -17.426 1.00 98.38 180 ASN A N 1
ATOM 1451 C CA . ASN A 1 180 ? -7.054 5.340 -17.236 1.00 98.38 180 ASN A CA 1
ATOM 1452 C C . ASN A 1 180 ? -6.668 4.114 -16.399 1.00 98.38 180 ASN A C 1
ATOM 1454 O O . ASN A 1 180 ? -7.470 3.625 -15.608 1.00 98.38 180 ASN A O 1
ATOM 1458 N N . GLU A 1 181 ? -5.440 3.633 -16.553 1.00 98.50 181 GLU A N 1
ATOM 1459 C CA . GLU A 1 181 ? -4.874 2.542 -15.773 1.00 98.50 181 GLU A CA 1
ATOM 1460 C C . GLU A 1 181 ? -4.706 2.942 -14.303 1.00 98.50 181 GLU A C 1
ATOM 1462 O O . GLU A 1 181 ? -5.170 2.207 -13.432 1.00 98.50 181 GLU A O 1
ATOM 1467 N N . SER A 1 182 ? -4.162 4.132 -14.020 1.00 98.69 182 SER A N 1
ATOM 1468 C CA . SER A 1 182 ? -4.114 4.680 -12.657 1.00 98.69 182 SER A CA 1
ATOM 1469 C C . SER A 1 182 ? -5.511 4.778 -12.047 1.00 98.69 182 SER A C 1
ATOM 1471 O O . SER A 1 182 ? -5.743 4.255 -10.962 1.00 98.69 182 SER A O 1
ATOM 1473 N N . LYS A 1 183 ? -6.485 5.353 -12.763 1.00 98.69 183 LYS A N 1
ATOM 1474 C CA . LYS A 1 183 ? -7.878 5.479 -12.290 1.00 98.69 183 LYS A CA 1
ATOM 1475 C C . LYS A 1 183 ? -8.540 4.130 -11.989 1.00 98.69 183 LYS A C 1
ATOM 1477 O O . LYS A 1 183 ? -9.386 4.052 -11.104 1.00 98.69 183 LYS A O 1
ATOM 1482 N N . ARG A 1 184 ? -8.179 3.060 -12.711 1.00 98.44 184 ARG A N 1
ATOM 1483 C CA . ARG A 1 184 ? -8.699 1.698 -12.471 1.00 98.44 184 ARG A CA 1
ATOM 1484 C C . ARG A 1 184 ? -8.151 1.058 -11.199 1.00 98.44 184 ARG A C 1
ATOM 1486 O O . ARG A 1 184 ? -8.840 0.203 -10.642 1.00 98.44 184 ARG A O 1
ATOM 1493 N N . MET A 1 185 ? -6.940 1.432 -10.786 1.00 98.81 185 MET A N 1
ATOM 1494 C CA . MET A 1 185 ? -6.202 0.792 -9.691 1.00 98.81 185 MET A CA 1
ATOM 1495 C C . MET A 1 185 ? -6.124 1.647 -8.422 1.00 98.81 185 MET A C 1
ATOM 1497 O O . MET A 1 185 ? -5.939 1.095 -7.338 1.00 98.81 185 MET A O 1
ATOM 1501 N N . LEU A 1 186 ? -6.268 2.970 -8.524 1.00 98.81 186 LEU A N 1
ATOM 1502 C CA . LEU A 1 186 ? -6.185 3.869 -7.376 1.00 98.81 186 LEU A CA 1
ATOM 1503 C C . LEU A 1 186 ? -7.294 3.564 -6.363 1.00 98.81 186 LEU A C 1
ATOM 1505 O O . LEU A 1 186 ? -8.443 3.349 -6.745 1.00 98.81 186 LEU A O 1
ATOM 1509 N N . THR A 1 187 ? -6.946 3.586 -5.083 1.00 98.81 187 THR A N 1
ATOM 1510 C CA . THR A 1 187 ? -7.874 3.609 -3.951 1.00 98.81 187 THR A CA 1
ATOM 1511 C C . THR A 1 187 ? -7.464 4.707 -2.985 1.00 98.81 187 THR A C 1
ATOM 1513 O O . THR A 1 187 ? -6.290 5.086 -2.932 1.00 98.81 187 THR A O 1
ATOM 1516 N N . VAL A 1 188 ? -8.423 5.195 -2.204 1.00 98.50 188 VAL A N 1
ATOM 1517 C CA . VAL A 1 188 ? -8.153 6.174 -1.148 1.00 98.50 188 VAL A CA 1
ATOM 1518 C C . VAL A 1 188 ? -8.553 5.653 0.220 1.00 98.50 188 VAL A C 1
ATOM 1520 O O . VAL A 1 188 ? -9.530 4.917 0.351 1.00 98.50 188 VAL A O 1
ATOM 1523 N N . GLU A 1 189 ? -7.797 6.056 1.231 1.00 98.00 189 GLU A N 1
ATOM 1524 C CA . GLU A 1 189 ? -7.960 5.634 2.618 1.00 98.00 189 GLU A CA 1
ATOM 1525 C C . GLU A 1 189 ? -8.108 6.830 3.559 1.00 98.00 189 GLU A C 1
ATOM 1527 O O . GLU A 1 189 ? -7.513 7.891 3.329 1.00 98.00 189 GLU A O 1
ATOM 1532 N N . ASN A 1 190 ? -8.904 6.652 4.619 1.00 97.38 190 ASN A N 1
ATOM 1533 C CA . ASN A 1 190 ? -8.978 7.601 5.727 1.00 97.38 190 ASN A CA 1
ATOM 1534 C C . ASN A 1 190 ? -7.648 7.671 6.495 1.00 97.38 190 ASN A C 1
ATOM 1536 O O . ASN A 1 190 ? -6.874 6.720 6.519 1.00 97.38 190 ASN A O 1
ATOM 1540 N N . ASP A 1 191 ? -7.393 8.798 7.148 1.00 94.88 191 ASP A N 1
ATOM 1541 C CA . ASP A 1 191 ? -6.211 8.991 7.986 1.00 94.88 191 ASP A CA 1
ATOM 1542 C C . ASP A 1 191 ? -6.606 9.412 9.409 1.00 94.88 191 ASP A C 1
ATOM 1544 O O . ASP A 1 191 ? -7.762 9.700 9.724 1.00 94.88 191 ASP A O 1
ATOM 1548 N N . GLU A 1 192 ? -5.631 9.408 10.302 1.00 91.88 192 GLU A N 1
ATOM 1549 C CA . GLU A 1 192 ? -5.812 9.582 11.735 1.00 91.88 192 GLU A CA 1
ATOM 1550 C C . GLU A 1 192 ? -5.867 11.048 12.209 1.00 91.88 192 GLU A C 1
ATOM 1552 O O . GLU A 1 192 ? -6.180 11.315 13.373 1.00 91.88 192 GLU A O 1
ATOM 1557 N N . ILE A 1 193 ? -5.567 12.015 11.332 1.00 88.56 193 ILE A N 1
ATOM 1558 C CA . ILE A 1 193 ? -5.446 13.443 11.667 1.00 88.56 193 ILE A CA 1
ATOM 1559 C C . ILE A 1 193 ? -6.399 14.304 10.837 1.00 88.56 193 ILE A C 1
ATOM 1561 O O . ILE A 1 193 ? -7.281 14.966 11.380 1.00 88.56 193 ILE A O 1
ATOM 1565 N N . SER A 1 194 ? -6.225 14.318 9.520 1.00 89.06 194 SER A N 1
ATOM 1566 C CA . SER A 1 194 ? -6.782 15.292 8.584 1.00 89.06 194 SER A CA 1
ATOM 1567 C C . SER A 1 194 ? -8.028 14.791 7.856 1.00 89.06 194 SER A C 1
ATOM 1569 O O . SER A 1 194 ? -9.003 15.530 7.817 1.00 89.06 194 SER A O 1
ATOM 1571 N N . CYS A 1 195 ? -8.076 13.539 7.395 1.00 92.88 195 CYS A N 1
ATOM 1572 C CA . CYS A 1 195 ? -9.162 13.037 6.542 1.00 92.88 195 CYS A CA 1
ATOM 1573 C C . CYS A 1 195 ? -9.962 11.902 7.213 1.00 92.88 195 CYS A C 1
ATOM 1575 O O . CYS A 1 195 ? -9.435 10.814 7.424 1.00 92.88 195 CYS A O 1
ATOM 1577 N N . SER A 1 196 ? -11.221 12.157 7.590 1.00 96.81 196 SER A N 1
ATOM 1578 C CA . SER A 1 196 ? -12.120 11.145 8.182 1.00 96.81 196 SER A CA 1
ATOM 1579 C C . SER A 1 196 ? -12.586 10.109 7.158 1.00 96.81 196 SER A C 1
ATOM 1581 O O . SER A 1 196 ? -12.388 10.257 5.951 1.00 96.81 196 SER A O 1
ATOM 1583 N N . LEU A 1 197 ? -13.282 9.075 7.642 1.00 97.75 197 LEU A N 1
ATOM 1584 C CA . LEU A 1 197 ? -14.015 8.164 6.764 1.00 97.75 197 LEU A CA 1
ATOM 1585 C C . LEU A 1 197 ? -15.076 8.907 5.929 1.00 97.75 197 LEU A C 1
ATOM 1587 O O . LEU A 1 197 ? -15.242 8.623 4.744 1.00 97.75 197 LEU A O 1
ATOM 1591 N N . ASP A 1 198 ? -15.769 9.875 6.526 1.00 97.19 198 ASP A N 1
ATOM 1592 C CA . ASP A 1 198 ? -16.823 10.630 5.844 1.00 97.19 198 ASP A CA 1
ATOM 1593 C C . ASP A 1 198 ? -16.241 11.539 4.752 1.00 97.19 198 ASP A C 1
ATOM 1595 O O . ASP A 1 198 ? -16.842 11.702 3.687 1.00 97.19 198 ASP A O 1
ATOM 1599 N N . ASP A 1 199 ? -15.026 12.052 4.966 1.00 97.19 199 ASP A N 1
ATOM 1600 C CA . ASP A 1 199 ? -14.286 12.808 3.960 1.00 97.19 199 ASP A CA 1
ATOM 1601 C C . ASP A 1 199 ? -13.934 11.932 2.753 1.00 97.19 199 ASP A C 1
ATOM 1603 O O . ASP A 1 199 ? -14.282 12.276 1.622 1.00 97.19 199 ASP A O 1
ATOM 1607 N N . VAL A 1 200 ? -13.305 10.769 2.971 1.00 97.38 200 VAL A N 1
ATOM 1608 C CA . VAL A 1 200 ? -12.911 9.873 1.866 1.00 97.38 200 VAL A CA 1
ATOM 1609 C C . VAL A 1 200 ? -14.101 9.284 1.120 1.00 97.38 200 VAL A C 1
ATOM 1611 O O . VAL A 1 200 ? -14.023 9.075 -0.089 1.00 97.38 200 VAL A O 1
ATOM 1614 N N . LEU A 1 201 ? -15.246 9.098 1.783 1.00 98.31 201 LEU A N 1
ATOM 1615 C CA . LEU A 1 201 ? -16.477 8.624 1.146 1.00 98.31 201 LEU A CA 1
ATOM 1616 C C . LEU A 1 201 ? -17.023 9.573 0.071 1.00 98.31 201 LEU A C 1
ATOM 1618 O O . LEU A 1 201 ? -17.858 9.144 -0.733 1.00 98.31 201 LEU A O 1
ATOM 1622 N N . GLN A 1 202 ? -16.559 10.823 0.004 1.00 98.31 202 GLN A N 1
ATOM 1623 C CA . GLN A 1 202 ? -16.865 11.731 -1.107 1.00 98.31 202 GLN A CA 1
ATOM 1624 C C . GLN A 1 202 ? -16.275 11.225 -2.438 1.00 98.31 202 GLN A C 1
ATOM 1626 O O . GLN A 1 202 ? -16.858 11.452 -3.497 1.00 98.31 202 GLN A O 1
ATOM 1631 N N . ALA A 1 203 ? -15.176 10.461 -2.395 1.00 98.25 203 ALA A N 1
ATOM 1632 C CA . ALA A 1 203 ? -14.497 9.913 -3.570 1.00 98.25 203 ALA A CA 1
ATOM 1633 C C . ALA A 1 203 ? -15.047 8.570 -4.076 1.00 98.25 203 ALA A C 1
ATOM 1635 O O . ALA A 1 203 ? -14.567 8.074 -5.097 1.00 98.25 203 ALA A O 1
ATOM 1636 N N . ARG A 1 204 ? -16.069 7.998 -3.423 1.00 98.12 204 ARG A N 1
ATOM 1637 C CA . ARG A 1 204 ? -16.581 6.638 -3.699 1.00 98.12 204 ARG A CA 1
ATOM 1638 C C . ARG A 1 204 ? -17.045 6.397 -5.141 1.00 98.12 204 ARG A C 1
ATOM 1640 O O . ARG A 1 204 ? -16.994 5.269 -5.622 1.00 98.12 204 ARG A O 1
ATOM 1647 N N . GLU A 1 205 ? -17.492 7.448 -5.829 1.00 98.06 205 GLU A N 1
ATOM 1648 C CA . GLU A 1 205 ? -17.903 7.367 -7.237 1.00 98.06 205 GLU A CA 1
ATOM 1649 C C . GLU A 1 205 ? -16.693 7.365 -8.186 1.00 98.06 205 GLU A C 1
ATOM 1651 O O . GLU A 1 205 ? -16.755 6.798 -9.278 1.00 98.06 205 GLU A O 1
ATOM 1656 N N . LEU A 1 206 ? -15.570 7.963 -7.769 1.00 98.38 206 LEU A N 1
ATOM 1657 C CA . LEU A 1 206 ? -14.337 8.043 -8.556 1.00 98.38 206 LEU A CA 1
ATOM 1658 C C . LEU A 1 206 ? -13.516 6.756 -8.430 1.00 98.38 206 LEU A C 1
ATOM 1660 O O . LEU A 1 206 ? -13.129 6.171 -9.444 1.00 98.38 206 LEU A O 1
ATOM 1664 N N . CYS A 1 207 ? -13.286 6.300 -7.197 1.00 98.56 207 CYS A N 1
ATOM 1665 C CA . CYS A 1 207 ? -12.427 5.160 -6.886 1.00 98.56 207 CYS A CA 1
ATOM 1666 C C . CYS A 1 207 ? -12.863 4.439 -5.596 1.00 98.56 207 CYS A C 1
ATOM 1668 O O . CYS A 1 207 ? -13.600 5.021 -4.795 1.00 98.56 207 CYS A O 1
ATOM 1670 N N . PRO A 1 208 ? -12.425 3.185 -5.374 1.00 98.62 208 PRO A N 1
ATOM 1671 C CA . PRO A 1 208 ? -12.766 2.461 -4.160 1.00 98.62 208 PRO A CA 1
ATOM 1672 C C . PRO A 1 208 ? -12.181 3.077 -2.896 1.00 98.62 208 PRO A C 1
ATOM 1674 O O . PRO A 1 208 ? -11.063 3.601 -2.886 1.00 98.62 208 PRO A O 1
ATOM 1677 N N . ILE A 1 209 ? -12.937 2.921 -1.814 1.00 98.75 209 ILE A N 1
ATOM 1678 C CA . ILE A 1 209 ? -12.554 3.367 -0.479 1.00 98.75 209 ILE A CA 1
ATOM 1679 C C . ILE A 1 209 ? -11.946 2.202 0.292 1.00 98.75 209 ILE A C 1
ATOM 1681 O O . ILE A 1 209 ? -12.530 1.119 0.378 1.00 98.75 209 ILE A O 1
ATOM 1685 N N . VAL A 1 210 ? -10.774 2.429 0.866 1.00 98.75 210 VAL A N 1
ATOM 1686 C CA . VAL A 1 210 ? -10.146 1.539 1.835 1.00 98.75 210 VAL A CA 1
ATOM 1687 C C . VAL A 1 210 ? -10.417 2.103 3.221 1.00 98.75 210 VAL A C 1
ATOM 1689 O O . VAL A 1 210 ? -10.125 3.260 3.498 1.00 98.75 210 VAL A O 1
ATOM 1692 N N . LEU A 1 211 ? -10.988 1.277 4.090 1.00 98.75 211 LEU A N 1
ATOM 1693 C CA . LEU A 1 211 ? -11.133 1.613 5.498 1.00 98.75 211 LEU A CA 1
ATOM 1694 C C . LEU A 1 211 ? -9.864 1.208 6.236 1.00 98.75 211 LEU A C 1
ATOM 1696 O O . LEU A 1 211 ? -9.536 0.023 6.249 1.00 98.75 211 LEU A O 1
ATOM 1700 N N . ASP A 1 212 ? -9.207 2.149 6.897 1.00 98.69 212 ASP A N 1
ATOM 1701 C CA . ASP A 1 212 ? -8.313 1.826 8.003 1.00 98.69 212 ASP A CA 1
ATOM 1702 C C . ASP A 1 212 ? -9.064 2.039 9.318 1.00 98.69 212 ASP A C 1
ATOM 1704 O O . ASP A 1 212 ? -9.418 3.162 9.703 1.00 98.69 212 ASP A O 1
ATOM 1708 N N . ILE A 1 213 ? -9.350 0.925 9.993 1.00 98.69 213 ILE A N 1
ATOM 1709 C CA . ILE A 1 213 ? -10.120 0.927 11.238 1.00 98.69 213 ILE A CA 1
ATOM 1710 C C . ILE A 1 213 ? -9.316 1.491 12.415 1.00 98.69 213 ILE A C 1
ATOM 1712 O O . ILE A 1 213 ? -9.900 2.080 13.326 1.00 98.69 213 ILE A O 1
ATOM 1716 N N . HIS A 1 214 ? -7.986 1.388 12.381 1.00 98.50 214 HIS A N 1
ATOM 1717 C CA . HIS A 1 214 ? -7.115 1.971 13.395 1.00 98.50 214 HIS A CA 1
ATOM 1718 C C . HIS A 1 214 ? -7.085 3.494 13.276 1.00 98.50 214 HIS A C 1
ATOM 1720 O O . HIS A 1 214 ? -7.317 4.190 14.265 1.00 98.50 214 HIS A O 1
ATOM 1726 N N . HIS A 1 215 ? -6.885 4.017 12.064 1.00 98.00 215 HIS A N 1
ATOM 1727 C CA . HIS A 1 215 ? -6.967 5.445 11.772 1.00 98.00 215 HIS A CA 1
ATOM 1728 C C . HIS A 1 215 ? -8.337 6.011 12.141 1.00 98.00 215 HIS A C 1
ATOM 1730 O O . HIS A 1 215 ? -8.408 7.087 12.735 1.00 98.00 215 HIS A O 1
ATOM 1736 N N . HIS A 1 216 ? -9.418 5.274 11.857 1.00 98.25 216 HIS A N 1
ATOM 1737 C CA . HIS A 1 216 ? -10.763 5.683 12.252 1.00 98.25 216 HIS A CA 1
ATOM 1738 C C . HIS A 1 216 ? -10.881 5.841 13.772 1.00 98.25 216 HIS A C 1
ATOM 1740 O O . HIS A 1 216 ? -11.317 6.893 14.240 1.00 98.25 216 HIS A O 1
ATOM 1746 N N . TRP A 1 217 ? -10.422 4.851 14.547 1.00 98.19 217 TRP A N 1
ATOM 1747 C CA . TRP A 1 217 ? -10.410 4.967 16.003 1.00 98.19 217 TRP A CA 1
ATOM 1748 C C . TRP A 1 217 ? -9.533 6.131 16.466 1.00 98.19 217 TRP A C 1
ATOM 1750 O O . TRP A 1 217 ? -10.025 6.979 17.199 1.00 98.19 217 TRP A O 1
ATOM 1760 N N . VAL A 1 218 ? -8.282 6.261 16.009 1.00 97.69 218 VAL A N 1
ATOM 1761 C CA . VAL A 1 218 ? -7.394 7.369 16.422 1.00 97.69 218 VAL A CA 1
ATOM 1762 C C . VAL A 1 218 ? -8.003 8.742 16.096 1.00 97.69 218 VAL A C 1
ATOM 1764 O O . VAL A 1 218 ? -7.868 9.687 16.880 1.00 97.69 218 VAL A O 1
ATOM 1767 N N . LYS A 1 219 ? -8.711 8.873 14.970 1.00 96.31 219 LYS A N 1
ATOM 1768 C CA . LYS A 1 219 ? -9.355 10.131 14.589 1.00 96.31 219 LYS A CA 1
ATOM 1769 C C . LYS A 1 219 ? -10.608 10.422 15.418 1.00 96.31 219 LYS A C 1
ATOM 1771 O O . LYS A 1 219 ? -10.696 11.517 15.973 1.00 96.31 219 LYS A O 1
ATOM 1776 N N . GLU A 1 220 ? -11.522 9.463 15.529 1.00 96.62 220 GLU A N 1
ATOM 1777 C CA . GLU A 1 220 ? -12.886 9.678 16.042 1.00 96.62 220 GLU A CA 1
ATOM 1778 C C . GLU A 1 220 ? -13.092 9.211 17.493 1.00 96.62 220 GLU A C 1
ATOM 1780 O O . GLU A 1 220 ? -14.137 9.461 18.084 1.00 96.62 220 GLU A O 1
ATOM 1785 N N . ASN A 1 221 ? -12.107 8.527 18.083 1.00 96.94 221 ASN A N 1
ATOM 1786 C CA . ASN A 1 221 ? -12.236 7.799 19.351 1.00 96.94 221 ASN A CA 1
ATOM 1787 C C . ASN A 1 221 ? -13.429 6.823 19.354 1.00 96.94 221 ASN A C 1
ATOM 1789 O O . ASN A 1 221 ? -14.131 6.676 20.352 1.00 96.94 221 ASN A O 1
ATOM 1793 N N . ALA A 1 222 ? -13.667 6.164 18.216 1.00 96.81 222 ALA A N 1
ATOM 1794 C CA . ALA A 1 222 ? -14.788 5.253 18.019 1.00 96.81 222 ALA A CA 1
ATOM 1795 C C . ALA A 1 222 ? -14.358 3.989 17.264 1.00 96.81 222 ALA A C 1
ATOM 1797 O O . ALA A 1 222 ? -13.592 4.049 16.302 1.00 96.81 222 ALA A O 1
ATOM 1798 N N . PHE A 1 223 ? -14.881 2.839 17.688 1.00 97.88 223 PHE A N 1
ATOM 1799 C CA . PHE A 1 223 ? -14.694 1.563 16.999 1.00 97.88 223 PHE A CA 1
ATOM 1800 C C . PHE A 1 223 ? -15.840 1.356 16.014 1.00 97.88 223 PHE A C 1
ATOM 1802 O O . PHE A 1 223 ? -16.945 0.978 16.408 1.00 97.88 223 PHE A O 1
ATOM 1809 N N . ILE A 1 224 ? -15.584 1.626 14.733 1.00 98.06 224 ILE A N 1
ATOM 1810 C CA . ILE A 1 224 ? -16.556 1.391 13.659 1.00 98.06 224 ILE A CA 1
ATOM 1811 C C . ILE A 1 224 ? -16.926 -0.091 13.588 1.00 98.06 224 ILE A C 1
ATOM 1813 O O . ILE A 1 224 ? -16.053 -0.942 13.722 1.00 98.06 224 ILE A O 1
ATOM 1817 N N . GLN A 1 225 ? -18.205 -0.407 13.400 1.00 98.06 225 GLN A N 1
ATOM 1818 C CA . GLN A 1 225 ? -18.698 -1.787 13.396 1.00 98.06 225 GLN A CA 1
ATOM 1819 C C . GLN A 1 225 ? -18.951 -2.296 11.964 1.00 98.06 225 GLN A C 1
ATOM 1821 O O . GLN A 1 225 ? -19.192 -1.484 11.064 1.00 98.06 225 GLN A O 1
ATOM 1826 N N . PRO A 1 226 ? -18.924 -3.621 11.717 1.00 97.12 226 PRO A N 1
ATOM 1827 C CA . PRO A 1 226 ? -19.207 -4.190 10.393 1.00 97.12 226 PRO A CA 1
ATOM 1828 C C . PRO A 1 226 ? -20.612 -3.894 9.845 1.00 97.12 226 PRO A C 1
ATOM 1830 O O . PRO A 1 226 ? -20.826 -3.979 8.634 1.00 97.12 226 PRO A O 1
ATOM 1833 N N . ASP A 1 227 ? -21.566 -3.565 10.716 1.00 96.69 227 ASP A N 1
ATOM 1834 C CA . ASP A 1 227 ? -22.940 -3.185 10.380 1.00 96.69 227 ASP A CA 1
ATOM 1835 C C . ASP A 1 227 ? -23.145 -1.661 10.268 1.00 96.69 227 ASP A C 1
ATOM 1837 O O . ASP A 1 227 ? -24.262 -1.214 9.999 1.00 96.69 227 ASP A O 1
ATOM 1841 N N . ASP A 1 228 ? -22.080 -0.856 10.400 1.00 98.12 228 ASP A N 1
ATOM 1842 C CA . ASP A 1 228 ? -22.140 0.593 10.188 1.00 98.12 228 ASP A CA 1
ATOM 1843 C C . ASP A 1 228 ? -22.688 0.895 8.776 1.00 98.12 228 ASP A C 1
ATOM 1845 O O . ASP A 1 228 ? -22.234 0.301 7.787 1.00 98.12 228 ASP A O 1
ATOM 1849 N N . PRO A 1 229 ? -23.641 1.838 8.631 1.00 96.31 229 PRO A N 1
ATOM 1850 C CA . PRO A 1 229 ? -24.268 2.146 7.343 1.00 96.31 229 PRO A CA 1
ATOM 1851 C C . PRO A 1 229 ? -23.262 2.537 6.249 1.00 96.31 229 PRO A C 1
ATOM 1853 O O . PRO A 1 229 ? -23.516 2.323 5.059 1.00 96.31 229 PRO A O 1
ATOM 1856 N N . ARG A 1 230 ? -22.087 3.061 6.619 1.00 98.00 230 ARG A N 1
ATOM 1857 C CA . ARG A 1 230 ? -21.015 3.414 5.679 1.00 98.00 230 ARG A CA 1
ATOM 1858 C C . ARG A 1 230 ? -20.376 2.190 5.024 1.00 98.00 230 ARG A C 1
ATOM 1860 O O . ARG A 1 230 ? -19.863 2.318 3.912 1.00 98.00 230 ARG A O 1
ATOM 1867 N N . MET A 1 231 ? -20.465 0.994 5.619 1.00 98.38 231 MET A N 1
ATOM 1868 C CA . MET A 1 231 ? -19.916 -0.238 5.030 1.00 98.38 231 MET A CA 1
ATOM 1869 C C . MET A 1 231 ? -20.560 -0.569 3.685 1.00 98.38 231 MET A C 1
ATOM 1871 O O . MET A 1 231 ? -19.883 -1.056 2.777 1.00 98.38 231 MET A O 1
ATOM 1875 N N . ALA A 1 232 ? -21.850 -0.264 3.511 1.00 97.81 232 ALA A N 1
ATOM 1876 C CA . ALA A 1 232 ? -22.540 -0.450 2.237 1.00 97.81 232 ALA A CA 1
ATOM 1877 C C . ALA A 1 232 ? -21.967 0.461 1.136 1.00 97.81 232 ALA A C 1
ATOM 1879 O O . ALA A 1 232 ? -21.742 0.005 0.010 1.00 97.81 232 ALA A O 1
ATOM 1880 N N . ALA A 1 233 ? -21.668 1.723 1.463 1.00 98.25 233 ALA A N 1
ATOM 1881 C CA . ALA A 1 233 ? -21.061 2.671 0.529 1.00 98.25 233 ALA A CA 1
ATOM 1882 C C . ALA A 1 233 ? -19.635 2.250 0.146 1.00 98.25 233 ALA A C 1
ATOM 1884 O O . ALA A 1 233 ? -19.283 2.277 -1.035 1.00 98.25 233 ALA A O 1
ATOM 1885 N N . ILE A 1 234 ? -18.848 1.779 1.122 1.00 98.62 234 ILE A N 1
ATOM 1886 C CA . ILE A 1 234 ? -17.518 1.218 0.867 1.00 98.62 234 ILE A CA 1
ATOM 1887 C C . ILE A 1 234 ? -17.644 0.022 -0.072 1.00 98.62 234 ILE A C 1
ATOM 1889 O O . ILE A 1 234 ? -17.092 0.074 -1.165 1.00 98.62 234 ILE A O 1
ATOM 1893 N N . LYS A 1 235 ? -18.430 -1.007 0.271 1.00 98.56 235 LYS A N 1
ATOM 1894 C CA . LYS A 1 235 ? -18.627 -2.201 -0.576 1.00 98.56 235 LYS A CA 1
ATOM 1895 C C . LYS A 1 235 ? -19.051 -1.851 -2.006 1.00 98.56 235 LYS A C 1
ATOM 1897 O O . LYS A 1 235 ? -18.506 -2.399 -2.962 1.00 98.56 235 LYS A O 1
ATOM 1902 N N . THR A 1 236 ? -19.961 -0.891 -2.160 1.00 98.38 236 THR A N 1
ATOM 1903 C CA . THR A 1 236 ? -20.433 -0.426 -3.475 1.00 98.38 236 THR A CA 1
ATOM 1904 C C . THR A 1 236 ? -19.313 0.224 -4.295 1.00 98.38 236 THR A C 1
ATOM 1906 O O . THR A 1 236 ? -19.203 -0.046 -5.491 1.00 98.38 236 THR A O 1
ATOM 1909 N N . SER A 1 237 ? -18.423 1.003 -3.665 1.00 98.62 237 SER A N 1
ATOM 1910 C CA . SER A 1 237 ? -17.292 1.660 -4.348 1.00 98.62 237 SER A CA 1
ATOM 1911 C C . SER A 1 237 ? -16.307 0.680 -5.007 1.00 98.62 237 SER A C 1
ATOM 1913 O O . SER A 1 237 ? -15.627 1.036 -5.970 1.00 98.62 237 SER A O 1
ATOM 1915 N N . TRP A 1 238 ? -16.272 -0.578 -4.549 1.00 98.62 238 TRP A N 1
ATOM 1916 C CA . TRP A 1 238 ? -15.449 -1.645 -5.129 1.00 98.62 238 TRP A CA 1
ATOM 1917 C C . TRP A 1 238 ? -16.106 -2.379 -6.304 1.00 98.62 238 TRP A C 1
ATOM 1919 O O . TRP A 1 238 ? -15.465 -3.224 -6.929 1.00 98.62 238 TRP A O 1
ATOM 1929 N N . ARG A 1 239 ? -17.356 -2.045 -6.651 1.00 98.06 239 ARG A N 1
ATOM 1930 C CA . ARG A 1 239 ? -18.032 -2.480 -7.890 1.00 98.06 239 ARG A CA 1
ATOM 1931 C C . ARG A 1 239 ? -17.989 -4.001 -8.106 1.00 98.06 239 ARG A C 1
ATOM 1933 O O . ARG A 1 239 ? -17.733 -4.478 -9.208 1.00 98.06 239 ARG A O 1
ATOM 1940 N N . GLY A 1 240 ? -18.219 -4.758 -7.032 1.00 97.69 240 GLY A N 1
ATOM 1941 C CA . GLY A 1 240 ? -18.240 -6.226 -7.038 1.00 97.69 240 GLY A CA 1
ATOM 1942 C C . GLY A 1 240 ? -16.887 -6.896 -6.780 1.00 97.69 240 GLY A C 1
ATOM 1943 O O . GLY A 1 240 ? -16.854 -8.095 -6.514 1.00 97.69 240 GLY A O 1
ATOM 1944 N N . VAL A 1 241 ? -15.778 -6.149 -6.784 1.00 98.19 241 VAL A N 1
ATOM 1945 C CA . VAL A 1 241 ? -14.496 -6.650 -6.274 1.00 98.19 241 VAL A CA 1
ATOM 1946 C C . VAL A 1 241 ? -14.560 -6.680 -4.749 1.00 98.19 241 VAL A C 1
ATOM 1948 O O . VAL A 1 241 ? -15.077 -5.760 -4.119 1.00 98.19 241 VAL A O 1
ATOM 1951 N N . ARG A 1 242 ? -14.037 -7.738 -4.123 1.00 98.31 242 ARG A N 1
ATOM 1952 C CA . ARG A 1 242 ? -14.003 -7.832 -2.659 1.00 98.31 242 ARG A CA 1
ATOM 1953 C C . ARG A 1 242 ? -13.205 -6.655 -2.074 1.00 98.31 242 ARG A C 1
ATOM 1955 O O . ARG A 1 242 ? -12.049 -6.499 -2.465 1.00 98.31 242 ARG A O 1
ATOM 1962 N N . PRO A 1 243 ? -13.735 -5.856 -1.139 1.00 98.69 243 PRO A N 1
ATOM 1963 C CA . PRO A 1 243 ? -12.995 -4.730 -0.577 1.00 98.69 243 PRO A CA 1
ATOM 1964 C C . PRO A 1 243 ? -11.729 -5.120 0.185 1.00 98.69 243 PRO A C 1
ATOM 1966 O O . PRO A 1 243 ? -11.610 -6.243 0.677 1.00 98.69 243 PRO A O 1
ATOM 1969 N N . VAL A 1 244 ? -10.795 -4.174 0.307 1.00 98.81 244 VAL A N 1
ATOM 1970 C CA . VAL A 1 244 ? -9.663 -4.266 1.240 1.00 98.81 244 VAL A CA 1
ATOM 1971 C C . VAL A 1 244 ? -9.842 -3.236 2.343 1.00 98.81 244 VAL A C 1
ATOM 1973 O O . VAL A 1 244 ? -10.128 -2.076 2.054 1.00 98.81 244 VAL A O 1
ATOM 1976 N N . MET A 1 245 ? -9.600 -3.649 3.578 1.00 98.62 245 MET A N 1
ATOM 1977 C CA . MET A 1 245 ? -9.415 -2.773 4.730 1.00 98.62 245 MET A CA 1
ATOM 1978 C C . MET A 1 245 ? -7.995 -2.918 5.280 1.00 98.62 245 MET A C 1
ATOM 1980 O O . MET A 1 245 ? -7.275 -3.858 4.931 1.00 98.62 245 MET A O 1
ATOM 1984 N N . HIS A 1 246 ? -7.580 -1.986 6.122 1.00 98.88 246 HIS A N 1
ATOM 1985 C CA . HIS A 1 246 ? -6.314 -2.033 6.841 1.00 98.88 246 HIS A CA 1
ATOM 1986 C C . HIS A 1 246 ? -6.583 -2.188 8.328 1.00 98.88 246 HIS A C 1
ATOM 1988 O O . HIS A 1 246 ? -7.549 -1.638 8.857 1.00 98.88 246 HIS A O 1
ATOM 1994 N N . TYR A 1 247 ? -5.739 -2.982 8.980 1.00 98.75 247 TYR A N 1
ATOM 1995 C CA . TYR A 1 247 ? -5.831 -3.245 10.405 1.00 98.75 247 TYR A CA 1
ATOM 1996 C C . TYR A 1 247 ? -4.474 -3.067 11.074 1.00 98.75 247 TYR A C 1
ATOM 1998 O O . TYR A 1 247 ? -3.490 -3.739 10.740 1.00 98.75 247 TYR A O 1
ATOM 2006 N N . SER A 1 248 ? -4.459 -2.202 12.079 1.00 98.44 248 SER A N 1
ATOM 2007 C CA . SER A 1 248 ? -3.355 -2.005 13.004 1.00 98.44 248 SER A CA 1
ATOM 2008 C C . SER A 1 248 ? -3.884 -1.801 14.422 1.00 98.44 248 SER A C 1
ATOM 2010 O O . SER A 1 248 ? -5.083 -1.622 14.635 1.00 98.44 248 SER A O 1
ATOM 2012 N N . ILE A 1 249 ? -2.976 -1.804 15.392 1.00 98.19 249 ILE A N 1
ATOM 2013 C CA . ILE A 1 249 ? -3.247 -1.395 16.771 1.00 98.19 249 ILE A CA 1
ATOM 2014 C C . ILE A 1 249 ? -2.080 -0.554 17.290 1.00 98.19 249 ILE A C 1
ATOM 2016 O O . ILE A 1 249 ? -0.948 -0.677 16.804 1.00 98.19 249 ILE A O 1
ATOM 2020 N N . SER A 1 250 ? -2.353 0.291 18.287 1.00 97.94 250 SER A N 1
ATOM 2021 C CA . SER A 1 250 ? -1.323 1.093 18.953 1.00 97.94 250 SER A CA 1
ATOM 2022 C C . SER A 1 250 ? -0.263 0.216 19.600 1.00 97.94 250 SER A C 1
ATOM 2024 O O . SER A 1 250 ? -0.549 -0.890 20.046 1.00 97.94 250 SER A O 1
ATOM 2026 N N . GLN A 1 251 ? 0.949 0.753 19.708 1.00 96.62 251 GLN A N 1
ATOM 2027 C CA . GLN A 1 251 ? 2.081 0.104 20.357 1.00 96.62 251 GLN A CA 1
ATOM 2028 C C . GLN A 1 251 ? 1.748 -0.471 21.747 1.00 96.62 251 GLN A C 1
ATOM 2030 O O . GLN A 1 251 ? 1.053 0.156 22.551 1.00 96.62 251 GLN A O 1
ATOM 2035 N N . GLU A 1 252 ? 2.312 -1.648 22.030 1.00 94.12 252 GLU A N 1
ATOM 2036 C CA . GLU A 1 252 ? 2.280 -2.298 23.345 1.00 94.12 252 GLU A CA 1
ATOM 2037 C C . GLU A 1 252 ? 2.656 -1.321 24.469 1.00 94.12 252 GLU A C 1
ATOM 2039 O O . GLU A 1 252 ? 3.581 -0.514 24.340 1.00 94.12 252 GLU A O 1
ATOM 2044 N N . GLY A 1 253 ? 1.896 -1.373 25.565 1.00 94.56 253 GLY A N 1
ATOM 2045 C CA . GLY A 1 253 ? 2.037 -0.469 26.708 1.00 94.56 253 GLY A CA 1
ATOM 2046 C C . GLY A 1 253 ? 1.314 0.879 26.575 1.00 94.56 253 GLY A C 1
ATOM 2047 O O . GLY A 1 253 ? 1.224 1.596 27.569 1.00 94.56 253 GLY A O 1
ATOM 2048 N N . LEU A 1 254 ? 0.777 1.237 25.398 1.00 96.06 254 LEU A N 1
ATOM 2049 C CA . LEU A 1 254 ? -0.069 2.435 25.234 1.00 96.06 254 LEU A CA 1
ATOM 2050 C C . LEU A 1 254 ? -1.567 2.152 25.383 1.00 96.06 254 LEU A C 1
ATOM 2052 O O . LEU A 1 254 ? -2.322 3.061 25.715 1.00 96.06 254 LEU A O 1
ATOM 2056 N N . ILE A 1 255 ? -1.991 0.920 25.103 1.00 97.31 255 ILE A N 1
ATOM 2057 C CA . ILE A 1 255 ? -3.376 0.447 25.210 1.00 97.31 255 ILE A CA 1
ATOM 2058 C C . ILE A 1 255 ? -3.395 -0.865 26.019 1.00 97.31 255 ILE A C 1
ATOM 2060 O O . ILE A 1 255 ? -2.370 -1.551 26.060 1.00 97.31 255 ILE A O 1
ATOM 2064 N N . PRO A 1 256 ? -4.513 -1.225 26.678 1.00 96.12 256 PRO A N 1
ATOM 2065 C CA . PRO A 1 256 ? -4.630 -2.485 27.405 1.00 96.12 256 PRO A CA 1
ATOM 2066 C C . PRO A 1 256 ? -4.560 -3.698 26.467 1.00 96.12 256 PRO A C 1
ATOM 2068 O O . PRO A 1 256 ? -4.863 -3.605 25.277 1.00 96.12 256 PRO A O 1
ATOM 2071 N N . GLU A 1 257 ? -4.210 -4.856 27.029 1.00 95.44 257 GLU A N 1
ATOM 2072 C CA . GLU A 1 257 ? -4.175 -6.146 26.319 1.00 95.44 257 GLU A CA 1
ATOM 2073 C C . GLU A 1 257 ? -5.571 -6.690 25.980 1.00 95.44 257 GLU A C 1
ATOM 2075 O O . GLU A 1 257 ? -5.703 -7.620 25.198 1.00 95.44 257 GLU A O 1
ATOM 2080 N N . GLN A 1 258 ? -6.631 -6.136 26.568 1.00 95.62 258 GLN A N 1
ATOM 2081 C CA . GLN A 1 258 ? -8.011 -6.554 26.335 1.00 95.62 258 GLN A CA 1
ATOM 2082 C C . GLN A 1 258 ? -8.943 -5.346 26.361 1.00 95.62 258 GLN A C 1
ATOM 2084 O O . GLN A 1 258 ? -8.634 -4.311 26.957 1.00 95.62 258 GLN A O 1
ATOM 2089 N N . GLY A 1 259 ? -10.116 -5.501 25.754 1.00 97.19 259 GLY A N 1
ATOM 2090 C CA . GLY A 1 259 ? -11.138 -4.468 25.695 1.00 97.19 259 GLY A CA 1
ATOM 2091 C C . GLY A 1 259 ? -10.876 -3.398 24.635 1.00 97.19 259 GLY A C 1
ATOM 2092 O O . GLY A 1 259 ? -9.861 -3.390 23.937 1.00 97.19 259 GLY A O 1
ATOM 2093 N N . TYR A 1 260 ? -11.833 -2.478 24.546 1.00 97.56 260 TYR A N 1
ATOM 2094 C CA . TYR A 1 260 ? -11.822 -1.340 23.636 1.00 97.56 260 TYR A CA 1
ATOM 2095 C C . TYR A 1 260 ? -11.254 -0.102 24.351 1.00 97.56 260 TYR A C 1
ATOM 2097 O O . TYR A 1 260 ? -11.942 0.459 25.207 1.00 97.56 260 TYR A O 1
ATOM 2105 N N . PRO A 1 261 ? -10.013 0.332 24.056 1.00 96.75 261 PRO A N 1
ATOM 2106 C CA . PRO A 1 261 ? -9.435 1.506 24.699 1.00 96.75 261 PRO A CA 1
ATOM 2107 C C . PRO A 1 261 ? -10.177 2.803 24.366 1.00 96.75 261 PRO A C 1
ATOM 2109 O O . PRO A 1 261 ? -10.363 3.145 23.197 1.00 96.75 261 PRO A O 1
ATOM 2112 N N . ASP A 1 262 ? -10.496 3.573 25.404 1.00 96.56 262 ASP A N 1
ATOM 2113 C CA . ASP A 1 262 ? -10.973 4.950 25.285 1.00 96.56 262 ASP A CA 1
ATOM 2114 C C . ASP A 1 262 ? -9.805 5.944 25.403 1.00 96.56 262 ASP A C 1
ATOM 2116 O O . ASP A 1 262 ? -9.065 5.955 26.390 1.00 96.56 262 ASP A O 1
ATOM 2120 N N . GLN A 1 263 ? -9.635 6.807 24.402 1.00 96.06 263 GLN A N 1
ATOM 2121 C CA . GLN A 1 263 ? -8.492 7.724 24.338 1.00 96.06 263 GLN A CA 1
ATOM 2122 C C . GLN A 1 263 ? -8.503 8.794 25.429 1.00 96.06 263 GLN A C 1
ATOM 2124 O O . GLN A 1 263 ? -7.430 9.233 25.851 1.00 96.06 263 GLN A O 1
ATOM 2129 N N . GLN A 1 264 ? -9.685 9.215 25.893 1.00 94.19 264 GLN A N 1
ATOM 2130 C CA . GLN A 1 264 ? -9.793 10.214 26.960 1.00 94.19 264 GLN A CA 1
ATOM 2131 C C . GLN A 1 264 ? -9.247 9.648 28.273 1.00 94.19 264 GLN A C 1
ATOM 2133 O O . GLN A 1 264 ? -8.521 10.335 28.988 1.00 94.19 264 GLN A O 1
ATOM 2138 N N . THR A 1 265 ? -9.521 8.370 28.532 1.00 94.56 265 THR A N 1
ATOM 2139 C CA . THR A 1 265 ? -9.018 7.628 29.692 1.00 94.56 265 THR A CA 1
ATOM 2140 C C . THR A 1 265 ? -7.514 7.368 29.602 1.00 94.56 265 THR A C 1
ATOM 2142 O O . THR A 1 265 ? -6.811 7.456 30.606 1.00 94.56 265 THR A O 1
ATOM 2145 N N . LEU A 1 266 ? -6.996 7.078 28.404 1.00 95.06 266 LEU A N 1
ATOM 2146 C CA . LEU A 1 266 ? -5.564 6.834 28.203 1.00 95.06 266 LEU A CA 1
ATOM 2147 C C . LEU A 1 266 ? -4.705 8.088 28.418 1.00 95.06 266 LEU A C 1
ATOM 2149 O O . LEU A 1 266 ? -3.559 7.976 28.850 1.00 95.06 266 LEU A O 1
ATOM 2153 N N . GLY A 1 267 ? -5.211 9.277 28.073 1.00 93.06 267 GLY A N 1
ATOM 2154 C CA . GLY A 1 267 ? -4.447 10.526 28.183 1.00 93.06 267 GLY A CA 1
ATOM 2155 C C . GLY A 1 267 ? -3.204 10.580 27.278 1.00 93.06 267 GLY A C 1
ATOM 2156 O O . GLY A 1 267 ? -2.268 11.339 27.537 1.00 93.06 267 GLY A O 1
ATOM 2157 N N . VAL A 1 268 ? -3.168 9.768 26.216 1.00 94.25 268 VAL A N 1
ATOM 2158 C CA . VAL A 1 268 ? -2.053 9.666 25.264 1.00 94.25 268 VAL A CA 1
ATOM 2159 C C . VAL A 1 268 ? -2.361 10.482 24.006 1.00 94.25 268 VAL A C 1
ATOM 2161 O O . VAL A 1 268 ? -3.483 10.493 23.508 1.00 94.25 268 VAL A O 1
ATOM 2164 N N . SER A 1 269 ? -1.359 11.167 23.447 1.00 94.19 269 SER A N 1
ATOM 2165 C CA . SER A 1 269 ? -1.535 11.933 22.209 1.00 94.19 269 SER A CA 1
ATOM 2166 C C . SER A 1 269 ? -1.827 11.031 21.003 1.00 94.19 269 SER A C 1
ATOM 2168 O O . SER A 1 269 ? -1.210 9.975 20.845 1.00 94.19 269 SER A O 1
ATOM 2170 N N . LYS A 1 270 ? -2.657 11.506 20.063 1.00 93.19 270 LYS A N 1
ATOM 2171 C CA . LYS A 1 270 ? -2.940 10.803 18.792 1.00 93.19 270 LYS A CA 1
ATOM 2172 C C . LYS A 1 270 ? -1.675 10.395 18.030 1.00 93.19 270 LYS A C 1
ATOM 2174 O O . LYS A 1 270 ? -1.605 9.307 17.475 1.00 93.19 270 LYS A O 1
ATOM 2179 N N . SER A 1 271 ? -0.636 11.234 18.071 1.00 91.75 271 SER A N 1
ATOM 2180 C CA . SER A 1 271 ? 0.664 10.954 17.444 1.00 91.75 271 SER A CA 1
ATOM 2181 C C . SER A 1 271 ? 1.365 9.703 17.979 1.00 91.75 271 SER A C 1
ATOM 2183 O O . SER A 1 271 ? 2.112 9.073 17.233 1.00 91.75 271 SER A O 1
ATOM 2185 N N . LYS A 1 272 ? 1.146 9.354 19.252 1.00 95.06 272 LYS A N 1
ATOM 2186 C CA . LYS A 1 272 ? 1.645 8.119 19.863 1.00 95.06 272 LYS A CA 1
ATOM 2187 C C . LYS A 1 272 ? 0.686 6.962 19.607 1.00 95.06 272 LYS A C 1
ATOM 2189 O O . LYS A 1 272 ? 1.142 5.873 19.290 1.00 95.06 272 LYS A O 1
ATOM 2194 N N . LEU A 1 273 ? -0.623 7.207 19.693 1.00 96.31 273 LEU A N 1
ATOM 2195 C CA . LEU A 1 273 ? -1.638 6.178 19.459 1.00 96.31 273 LEU A CA 1
ATOM 2196 C C . LEU A 1 273 ? -1.587 5.610 18.037 1.00 96.31 273 LEU A C 1
ATOM 2198 O O . LEU A 1 273 ? -1.724 4.405 17.878 1.00 96.31 273 LEU A O 1
ATOM 2202 N N . ARG A 1 274 ? -1.296 6.428 17.022 1.00 94.31 274 ARG A N 1
ATOM 2203 C CA . ARG A 1 274 ? -1.139 5.950 15.638 1.00 94.31 274 ARG A CA 1
ATOM 2204 C C . ARG A 1 274 ? 0.090 5.071 15.396 1.00 94.31 274 ARG A C 1
ATOM 2206 O O . ARG A 1 274 ? 0.270 4.548 14.305 1.00 94.31 274 ARG A O 1
ATOM 2213 N N . ALA A 1 275 ? 1.022 4.989 16.348 1.00 95.38 275 ALA A N 1
ATOM 2214 C CA . ALA A 1 275 ? 2.234 4.208 16.156 1.00 95.38 275 ALA A CA 1
ATOM 2215 C C . ALA A 1 275 ? 1.904 2.715 16.250 1.00 95.38 275 ALA A C 1
ATOM 2217 O O . ALA A 1 275 ? 1.499 2.231 17.306 1.00 95.38 275 ALA A O 1
ATOM 2218 N N . HIS A 1 276 ? 2.115 1.990 15.153 1.00 96.75 276 HIS A N 1
ATOM 2219 C CA . HIS A 1 276 ? 1.761 0.577 15.057 1.00 96.75 276 HIS A CA 1
ATOM 2220 C C . HIS A 1 276 ? 2.596 -0.302 16.003 1.00 96.75 276 HIS A C 1
ATOM 2222 O O . HIS A 1 276 ? 3.812 -0.106 16.164 1.00 96.75 276 HIS A O 1
ATOM 2228 N N . ALA A 1 277 ? 1.938 -1.297 16.595 1.00 98.00 277 ALA A N 1
ATOM 2229 C CA . ALA A 1 277 ? 2.567 -2.342 17.394 1.00 98.00 277 ALA A CA 1
ATOM 2230 C C . ALA A 1 277 ? 3.469 -3.277 16.570 1.00 98.00 277 ALA A C 1
ATOM 2232 O O . ALA A 1 277 ? 3.487 -3.251 15.333 1.00 98.00 277 ALA A O 1
ATOM 2233 N N . ASP A 1 278 ? 4.226 -4.115 17.278 1.00 97.88 278 ASP A N 1
ATOM 2234 C CA . ASP A 1 278 ? 4.990 -5.203 16.668 1.00 97.88 278 ASP A CA 1
ATOM 2235 C C . ASP A 1 278 ? 4.062 -6.354 16.269 1.00 97.88 278 ASP A C 1
ATOM 2237 O O . ASP A 1 278 ? 4.095 -6.796 15.116 1.00 97.88 278 ASP A O 1
ATOM 2241 N N . TYR A 1 279 ? 3.191 -6.763 17.194 1.00 98.25 279 TYR A N 1
ATOM 2242 C CA . TYR A 1 279 ? 2.185 -7.807 17.025 1.00 98.25 279 TYR A CA 1
ATOM 2243 C C . TYR A 1 279 ? 0.793 -7.336 17.457 1.00 98.25 279 TYR A C 1
ATOM 2245 O O . TYR A 1 279 ? 0.617 -6.286 18.069 1.00 98.25 279 TYR A O 1
ATOM 2253 N N . TYR A 1 280 ? -0.202 -8.158 17.139 1.00 98.12 280 TYR A N 1
ATOM 2254 C CA . TYR A 1 280 ? -1.594 -7.975 17.523 1.00 98.12 280 TYR A CA 1
ATOM 2255 C C . TYR A 1 280 ? -1.885 -8.558 18.913 1.00 98.12 280 TYR A C 1
ATOM 2257 O O . TYR A 1 280 ? -2.430 -9.653 19.029 1.00 98.12 280 TYR A O 1
ATOM 2265 N N . PHE A 1 281 ? -1.476 -7.850 19.965 1.00 97.88 281 PHE A N 1
ATOM 2266 C CA . PHE A 1 281 ? -1.546 -8.334 21.350 1.00 97.88 281 PHE A CA 1
ATOM 2267 C C . PHE A 1 281 ? -2.914 -8.164 22.031 1.00 97.88 281 PHE A C 1
ATOM 2269 O O . PHE A 1 281 ? -3.099 -8.691 23.122 1.00 97.88 281 PHE A O 1
ATOM 2276 N N . ASN A 1 282 ? -3.851 -7.418 21.431 1.00 98.25 282 ASN A N 1
ATOM 2277 C CA . ASN A 1 282 ? -5.180 -7.199 22.002 1.00 98.25 282 ASN A CA 1
ATOM 2278 C C . ASN A 1 282 ? -6.237 -8.058 21.299 1.00 98.25 282 ASN A C 1
ATOM 2280 O O . ASN A 1 282 ? -6.647 -7.764 20.175 1.00 98.25 282 ASN A O 1
ATOM 2284 N N . ASP A 1 283 ? -6.702 -9.099 21.986 1.00 97.38 283 ASP A N 1
ATOM 2285 C CA . ASP A 1 283 ? -7.640 -10.083 21.436 1.00 97.38 283 ASP A CA 1
ATOM 2286 C C . ASP A 1 283 ? -9.015 -9.495 21.119 1.00 97.38 283 ASP A C 1
ATOM 2288 O O . ASP A 1 283 ? -9.625 -9.857 20.116 1.00 97.38 283 ASP A O 1
ATOM 2292 N N . THR A 1 284 ? -9.487 -8.546 21.929 1.00 98.06 284 THR A N 1
ATOM 2293 C CA . THR A 1 284 ? -10.762 -7.866 21.663 1.00 98.06 284 THR A CA 1
ATOM 2294 C C . THR A 1 284 ? -10.701 -7.089 20.346 1.00 98.06 284 THR A C 1
ATOM 2296 O O . THR A 1 284 ? -11.651 -7.109 19.564 1.00 98.06 284 THR A O 1
ATOM 2299 N N . LEU A 1 285 ? -9.568 -6.440 20.057 1.00 98.56 285 LEU A N 1
ATOM 2300 C CA . LEU A 1 285 ? -9.360 -5.742 18.786 1.00 98.56 285 LEU A CA 1
ATOM 2301 C C . LEU A 1 285 ? -9.137 -6.708 17.616 1.00 98.56 285 LEU A C 1
ATOM 2303 O O . LEU A 1 285 ? -9.550 -6.408 16.495 1.00 98.56 285 LEU A O 1
ATOM 2307 N N . ASN A 1 286 ? -8.551 -7.880 17.871 1.00 98.44 286 ASN A N 1
ATOM 2308 C CA . ASN A 1 286 ? -8.425 -8.940 16.870 1.00 98.44 286 ASN A CA 1
ATOM 2309 C C . ASN A 1 286 ? -9.795 -9.458 16.437 1.00 98.44 286 ASN A C 1
ATOM 2311 O O . ASN A 1 286 ? -10.060 -9.532 15.239 1.00 98.44 286 ASN A O 1
ATOM 2315 N N . ASP A 1 287 ? -10.682 -9.743 17.391 1.00 98.19 287 ASP A N 1
ATOM 2316 C CA . ASP A 1 287 ? -12.068 -10.130 17.114 1.00 98.19 287 ASP A CA 1
ATOM 2317 C C . ASP A 1 287 ? -12.815 -9.072 16.327 1.00 98.19 287 ASP A C 1
ATOM 2319 O O . ASP A 1 287 ? -13.477 -9.367 15.331 1.00 98.19 287 ASP A O 1
ATOM 2323 N N . TRP A 1 288 ? -12.669 -7.824 16.759 1.00 98.44 288 TRP A N 1
ATOM 2324 C CA . TRP A 1 288 ? -13.260 -6.688 16.084 1.00 98.44 288 TRP A CA 1
ATOM 2325 C C . TRP A 1 288 ? -12.811 -6.602 14.623 1.00 98.44 288 TRP A C 1
ATOM 2327 O O . TRP A 1 288 ? -13.657 -6.560 13.733 1.00 98.44 288 TRP A O 1
ATOM 2337 N N . ALA A 1 289 ? -11.509 -6.657 14.343 1.00 98.56 289 ALA A N 1
ATOM 2338 C CA . ALA A 1 289 ? -11.004 -6.617 12.974 1.00 98.56 289 ALA A CA 1
ATOM 2339 C C . ALA A 1 289 ? -11.455 -7.833 12.143 1.00 98.56 289 ALA A C 1
ATOM 2341 O O . ALA A 1 289 ? -11.852 -7.684 10.987 1.00 98.56 289 ALA A O 1
ATOM 2342 N N . LEU A 1 290 ? -11.438 -9.035 12.728 1.00 98.44 290 LEU A N 1
ATOM 2343 C CA . LEU A 1 290 ? -11.829 -10.278 12.052 1.00 98.44 290 LEU A CA 1
ATOM 2344 C C . LEU A 1 290 ? -13.342 -10.376 11.794 1.00 98.44 290 LEU A C 1
ATOM 2346 O O . LEU A 1 290 ? -13.758 -11.096 10.885 1.00 98.44 290 LEU A O 1
ATOM 2350 N N . SER A 1 291 ? -14.164 -9.614 12.521 1.00 98.25 291 SER A N 1
ATOM 2351 C CA . SER A 1 291 ? -15.617 -9.552 12.307 1.00 98.25 291 SER A CA 1
ATOM 2352 C C . SER A 1 291 ? -16.023 -8.923 10.961 1.00 98.25 291 SER A C 1
ATOM 2354 O O . SER A 1 291 ? -17.139 -9.143 10.486 1.00 98.25 291 SER A O 1
ATOM 2356 N N . PHE A 1 292 ? -15.115 -8.216 10.273 1.00 98.44 292 PHE A N 1
ATOM 2357 C CA . PHE A 1 292 ? -15.326 -7.655 8.931 1.00 98.44 292 PHE A CA 1
ATOM 2358 C C . PHE A 1 292 ? -15.204 -8.721 7.824 1.00 98.44 292 PHE A C 1
ATOM 2360 O O . PHE A 1 292 ? -14.428 -8.593 6.874 1.00 98.44 292 PHE A O 1
ATOM 2367 N N . VAL A 1 293 ? -16.004 -9.787 7.914 1.00 97.25 293 VAL A N 1
ATOM 2368 C CA . VAL A 1 293 ? -15.928 -11.000 7.070 1.00 97.25 293 VAL A CA 1
ATOM 2369 C C . VAL A 1 293 ? -16.087 -10.761 5.562 1.00 97.25 293 VAL A C 1
ATOM 2371 O O . VAL A 1 293 ? -15.720 -11.622 4.759 1.00 97.25 293 VAL A O 1
ATOM 2374 N N . ASP A 1 294 ? -16.572 -9.592 5.148 1.00 97.88 294 ASP A N 1
ATOM 2375 C CA . ASP A 1 294 ? -16.711 -9.179 3.745 1.00 97.88 294 ASP A CA 1
ATOM 2376 C C . ASP A 1 294 ? -15.426 -8.581 3.138 1.00 97.88 294 ASP A C 1
ATOM 2378 O O . ASP A 1 294 ? -15.348 -8.409 1.920 1.00 97.88 294 ASP A O 1
ATOM 2382 N N . PHE A 1 295 ? -14.396 -8.313 3.946 1.00 98.69 295 PHE A N 1
ATOM 2383 C CA . PHE A 1 295 ? -13.177 -7.608 3.537 1.00 98.69 295 PHE A CA 1
ATOM 2384 C C . PHE A 1 295 ? -11.960 -8.534 3.492 1.00 98.69 295 PHE A C 1
ATOM 2386 O O . PHE A 1 295 ? -11.896 -9.543 4.192 1.00 98.69 295 PHE A O 1
ATOM 2393 N N . ASP A 1 296 ? -10.981 -8.225 2.650 1.00 98.88 296 ASP A N 1
ATOM 2394 C CA . ASP A 1 296 ? -9.605 -8.680 2.871 1.00 98.88 296 ASP A CA 1
ATOM 2395 C C . ASP A 1 296 ? -8.880 -7.665 3.760 1.00 98.88 296 ASP A C 1
ATOM 2397 O O . ASP A 1 296 ? -9.127 -6.465 3.651 1.00 98.88 296 ASP A O 1
ATOM 2401 N N . ILE A 1 297 ? -7.981 -8.125 4.629 1.00 98.81 297 ILE A N 1
ATOM 2402 C CA . ILE A 1 297 ? -7.357 -7.289 5.663 1.00 98.81 297 ILE A CA 1
ATOM 2403 C C . ILE A 1 297 ? -5.856 -7.174 5.408 1.00 98.81 297 ILE A C 1
ATOM 2405 O O . ILE A 1 297 ? -5.114 -8.156 5.490 1.00 98.81 297 ILE A O 1
ATOM 2409 N N . MET A 1 298 ? -5.390 -5.968 5.091 1.00 98.88 298 MET A N 1
ATOM 2410 C CA . MET A 1 298 ? -3.965 -5.649 5.073 1.00 98.88 298 MET A CA 1
ATOM 2411 C C . MET A 1 298 ? -3.490 -5.433 6.511 1.00 98.88 298 MET A C 1
ATOM 2413 O O . MET A 1 298 ? -3.929 -4.497 7.174 1.00 98.88 298 MET A O 1
ATOM 2417 N N . CYS A 1 299 ? -2.610 -6.311 6.994 1.00 98.75 299 CYS A N 1
ATOM 2418 C CA . CYS A 1 299 ? -2.056 -6.229 8.339 1.00 98.75 299 CYS A CA 1
ATOM 2419 C C . CYS A 1 299 ? -0.883 -5.234 8.370 1.00 98.75 299 CYS A C 1
ATOM 2421 O O . CYS A 1 299 ? 0.154 -5.449 7.731 1.00 98.75 299 CYS A O 1
ATOM 2423 N N . GLU A 1 300 ? -1.045 -4.150 9.125 1.00 98.25 300 GLU A N 1
ATOM 2424 C CA . GLU A 1 300 ? -0.184 -2.961 9.110 1.00 98.25 300 GLU A CA 1
ATOM 2425 C C . GLU A 1 300 ? 0.835 -2.898 10.268 1.00 98.25 300 GLU A C 1
ATOM 2427 O O . GLU A 1 300 ? 1.454 -1.868 10.500 1.00 98.25 300 GLU A O 1
ATOM 2432 N N . VAL A 1 301 ? 1.100 -3.981 10.991 1.00 97.75 301 VAL A N 1
ATOM 2433 C CA . VAL A 1 301 ? 2.047 -3.979 12.128 1.00 97.75 301 VAL A CA 1
ATOM 2434 C C . VAL A 1 301 ? 3.523 -4.128 11.713 1.00 97.75 301 VAL A C 1
ATOM 2436 O O . VAL A 1 301 ? 3.858 -4.361 10.541 1.00 97.75 301 VAL A O 1
ATOM 2439 N N . LYS A 1 302 ? 4.462 -3.955 12.653 1.00 97.62 302 LYS A N 1
ATOM 2440 C CA . LYS A 1 302 ? 5.906 -3.944 12.340 1.00 97.62 302 LYS A CA 1
ATOM 2441 C C . LYS A 1 302 ? 6.463 -5.325 11.990 1.00 97.62 302 LYS A C 1
ATOM 2443 O O . LYS A 1 302 ? 7.329 -5.390 11.118 1.00 97.62 302 LYS A O 1
ATOM 2448 N N . MET A 1 303 ? 5.918 -6.408 12.558 1.00 97.81 303 MET A N 1
ATOM 2449 C CA . MET A 1 303 ? 6.394 -7.785 12.317 1.00 97.81 303 MET A CA 1
ATOM 2450 C C . MET A 1 303 ? 5.799 -8.470 11.077 1.00 97.81 303 MET A C 1
ATOM 2452 O O . MET A 1 303 ? 6.047 -9.650 10.833 1.00 97.81 303 MET A O 1
ATOM 2456 N N . LYS A 1 304 ? 5.074 -7.719 10.241 1.00 98.06 304 LYS A N 1
ATOM 2457 C CA . LYS A 1 304 ? 4.671 -8.108 8.877 1.00 98.06 304 LYS A CA 1
ATOM 2458 C C . LYS A 1 304 ? 3.962 -9.465 8.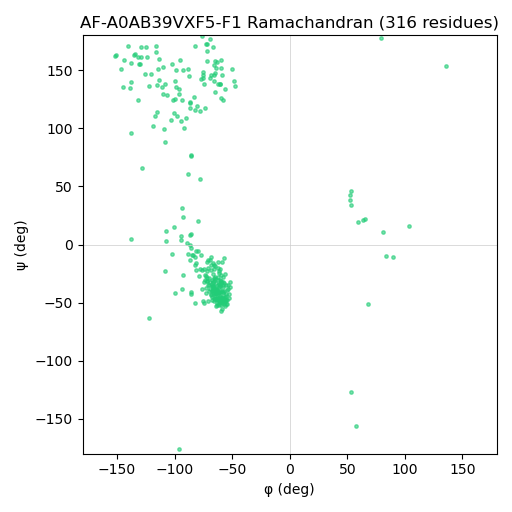822 1.00 98.06 304 LYS A C 1
ATOM 2460 O O . LYS A 1 304 ? 2.968 -9.667 9.517 1.00 98.06 304 LYS A O 1
ATOM 2465 N N . ASN A 1 305 ? 4.442 -10.374 7.973 1.00 98.19 305 ASN A N 1
ATOM 2466 C CA . ASN A 1 305 ? 3.869 -11.697 7.766 1.00 98.19 305 ASN A CA 1
ATOM 2467 C C . ASN A 1 305 ? 3.819 -12.515 9.063 1.00 98.19 305 ASN A C 1
ATOM 2469 O O . ASN A 1 305 ? 2.825 -13.190 9.282 1.00 98.19 305 ASN A O 1
ATOM 2473 N N . LEU A 1 306 ? 4.801 -12.382 9.963 1.00 98.38 306 LEU A N 1
ATOM 2474 C CA . LEU A 1 306 ? 4.800 -13.118 11.233 1.00 98.38 306 LEU A CA 1
ATOM 2475 C C . LEU A 1 306 ? 3.618 -12.722 12.124 1.00 98.38 306 LEU A C 1
ATOM 2477 O O . LEU A 1 306 ? 3.031 -13.569 12.793 1.00 98.38 306 LEU A O 1
ATOM 2481 N N . ALA A 1 307 ? 3.240 -11.442 12.133 1.00 98.38 307 ALA A N 1
ATOM 2482 C CA . ALA A 1 307 ? 2.071 -10.994 12.880 1.00 98.38 307 ALA A CA 1
ATOM 2483 C C . ALA A 1 307 ? 0.754 -11.360 12.189 1.00 98.38 307 ALA A C 1
ATOM 2485 O O . ALA A 1 307 ? -0.183 -11.782 12.865 1.00 98.38 307 ALA A O 1
ATOM 2486 N N . ARG A 1 308 ? 0.702 -11.271 10.852 1.00 98.38 308 ARG A N 1
ATOM 2487 C CA . ARG A 1 308 ? -0.411 -11.801 10.048 1.00 98.38 308 ARG A CA 1
ATOM 2488 C C . ARG A 1 308 ? -0.640 -13.289 10.342 1.00 98.38 308 ARG A C 1
ATOM 2490 O O . ARG A 1 308 ? -1.781 -13.693 10.521 1.00 98.38 308 ARG A O 1
ATOM 2497 N N . ASP A 1 309 ? 0.419 -14.090 10.422 1.00 98.31 309 ASP A N 1
ATOM 2498 C CA . ASP A 1 309 ? 0.325 -15.538 10.657 1.00 98.31 309 ASP A CA 1
ATOM 2499 C C . ASP A 1 309 ? -0.214 -15.861 12.042 1.00 98.31 309 ASP A C 1
ATOM 2501 O O . ASP A 1 309 ? -1.050 -16.751 12.186 1.00 98.31 309 ASP A O 1
ATOM 2505 N N . ARG A 1 310 ? 0.197 -15.094 13.056 1.00 98.06 310 ARG A N 1
ATOM 2506 C CA . ARG A 1 310 ? -0.384 -15.197 14.398 1.00 98.06 310 ARG A CA 1
ATOM 2507 C C . ARG A 1 310 ? -1.860 -14.812 14.409 1.00 98.06 310 ARG A C 1
ATOM 2509 O O . ARG A 1 310 ? -2.644 -15.528 15.019 1.00 98.06 310 ARG A O 1
ATOM 2516 N N . LEU A 1 311 ? -2.246 -13.742 13.709 1.00 98.50 311 LEU A N 1
ATOM 2517 C CA . LEU A 1 311 ? -3.650 -13.334 13.594 1.00 98.50 311 LEU A CA 1
ATOM 2518 C C . LEU A 1 311 ? -4.495 -14.389 12.860 1.00 98.50 311 LEU A C 1
ATOM 2520 O O . LEU A 1 311 ? -5.619 -14.670 13.265 1.00 98.50 311 LEU A O 1
ATOM 2524 N N . TYR A 1 312 ? -3.946 -15.017 11.819 1.00 98.44 312 TYR A N 1
ATOM 2525 C CA . TYR A 1 312 ? -4.598 -16.130 11.130 1.00 98.44 312 TYR A CA 1
ATOM 2526 C C . TYR A 1 312 ? -4.751 -17.356 12.037 1.00 98.44 312 TYR A C 1
ATOM 2528 O O . TYR A 1 312 ? -5.825 -17.937 12.124 1.00 98.44 312 TYR A O 1
ATOM 2536 N N . ALA A 1 313 ? -3.693 -17.750 12.749 1.00 98.12 313 ALA A N 1
ATOM 2537 C CA . ALA A 1 313 ? -3.763 -18.861 13.694 1.00 98.12 313 ALA A CA 1
ATOM 2538 C C . ALA A 1 313 ? -4.781 -18.593 14.816 1.00 98.12 313 ALA A C 1
ATOM 2540 O O . ALA A 1 313 ? -5.529 -19.494 15.187 1.00 98.12 313 ALA A O 1
ATOM 2541 N N . TYR A 1 314 ? -4.843 -17.352 15.305 1.00 97.62 314 TYR A N 1
ATOM 2542 C CA . TYR A 1 314 ? -5.843 -16.893 16.266 1.00 97.62 314 TYR A CA 1
ATOM 2543 C C . TYR A 1 314 ? -7.271 -17.063 15.727 1.00 97.62 314 TYR A C 1
ATOM 2545 O O . TYR A 1 314 ? -8.125 -17.616 16.415 1.00 97.62 314 TYR A O 1
ATOM 2553 N N . SER A 1 315 ? -7.524 -16.678 14.469 1.00 96.88 315 SER A N 1
ATOM 2554 C CA . SER A 1 315 ? -8.854 -16.782 13.853 1.00 96.88 315 SER A CA 1
ATOM 2555 C C . SER A 1 315 ? -9.354 -18.220 13.676 1.00 96.88 315 SER A C 1
ATOM 2557 O O . SER A 1 315 ? -10.540 -18.415 13.449 1.00 96.88 315 SER A O 1
ATOM 2559 N N . LEU A 1 316 ? -8.468 -19.222 13.725 1.00 96.12 316 LEU A N 1
ATOM 2560 C CA . LEU A 1 316 ? -8.830 -20.642 13.609 1.00 96.12 316 LEU A CA 1
ATOM 2561 C C . LEU A 1 316 ? -9.209 -21.280 14.953 1.00 96.12 316 LEU A C 1
ATOM 2563 O O . LEU A 1 316 ? -9.712 -22.400 14.973 1.00 96.12 316 LEU A O 1
ATOM 2567 N N . GLN A 1 317 ? -8.914 -20.612 16.070 1.00 91.44 317 GLN A N 1
ATOM 2568 C CA . GLN A 1 317 ? -9.201 -21.107 17.421 1.00 91.44 317 GLN A CA 1
ATOM 2569 C C . GLN A 1 317 ? -10.597 -20.696 17.920 1.00 91.44 317 GLN A C 1
ATOM 2571 O O . GLN A 1 317 ? -10.953 -21.024 19.052 1.00 91.44 317 GLN A O 1
ATOM 2576 N N . LYS A 1 318 ? -11.368 -19.984 17.092 1.00 69.50 318 LYS A N 1
ATOM 2577 C CA . LYS A 1 318 ? -12.731 -19.513 17.363 1.00 69.50 318 LYS A CA 1
ATOM 2578 C C . LYS A 1 318 ? -13.733 -20.212 16.462 1.00 69.50 318 LYS A C 1
ATOM 2580 O O . LYS A 1 318 ? -14.854 -20.458 16.955 1.00 69.50 318 LYS A O 1
#

Sequence (318 aa):
MKLGFACKYFDAQQHQPFPFRATTRKRFLSLDNEQRIKLIFEISATNLNNLYLNLKHLATELPALRMMRIGSDLLPLYTVPEAKPLYQSFLADLYPLFARCGEVARENDIRLSFHPGQYTVLASDNPAVVERAIEDVEYHTLCARLMGYGKTFQDFKINIHMNGRAGFSGFKDAFMQLSNESKRMLTVENDEISCSLDDVLQARELCPIVLDIHHHWVKENAFIQPDDPRMAAIKTSWRGVRPVMHYSISQEGLIPEQGYPDQQTLGVSKSKLRAHADYYFNDTLNDWALSFVDFDIMCEVKMKNLARDRLYAYSLQK

InterPro domains:
  IPR004601 UV-endonuclease UvdE [PF03851] (3-254)
  IPR004601 UV-endonuclease UvdE [PTHR31290] (2-312)
  IPR004601 UV-endonuclease UvdE [TIGR00629] (2-307)
  IPR036237 Xylose isomerase-like superfamily [SSF51658] (100-221)

Secondary structure (DSSP, 8-state):
--EEEEE----TTS--SSPPP---HHHHHTS-HHHHHHHHHHHHHHHHHHHHHHHHHHHHS-GGG-EEEEPGGGSTTTTSTTTHHHHTTTHHHHHHHHHHHHHHHHHTT-EEEE---TT--TT-SSHHHHHHHHHHHHHHHHHHHHHT-SSSTTSSEEEEE--STTHHHHHHHHHHHS-HHHHHHEEEE--SSS--HHHHGGGTTTSPEEEEHHHHHHHHS----TT-THHHHHHHHTTTSPPEEEE--BPBTTB-SSS---HHHHT--HHHHTSBPSS---HHHHHHHHT-TTSEEEE-STTHHHHHHHHHHHHT--

Organism: NCBI:txid3234145

Solvent-accessible surface area (backbone atoms only — not comparable to full-atom values): 16820 Å² total; per-residue (Å²): 100,33,45,15,23,52,57,55,61,52,49,99,85,68,44,55,88,53,63,74,53,80,78,52,72,70,63,48,68,75,46,55,71,69,57,36,48,51,52,47,49,55,36,24,53,48,21,35,52,22,48,34,52,50,50,57,54,43,55,74,46,58,73,44,53,22,26,39,31,50,53,80,54,46,53,51,60,51,91,37,82,86,44,41,67,53,44,73,78,48,50,76,75,45,35,66,46,32,32,55,35,30,47,57,27,61,77,52,61,39,48,50,29,40,55,68,58,96,76,43,24,39,6,35,76,44,68,72,46,25,56,52,16,50,52,52,50,49,50,57,37,48,55,41,38,47,21,67,37,52,80,49,79,60,69,32,39,37,37,32,54,59,37,48,83,37,35,70,66,30,30,52,61,45,54,70,71,48,53,73,42,38,51,36,19,38,30,38,25,36,39,46,82,81,23,45,62,75,57,46,57,72,43,30,87,74,29,26,47,31,50,31,58,39,27,42,24,58,52,68,72,42,84,83,56,75,80,40,77,63,48,58,55,36,48,55,26,35,73,82,48,77,38,51,30,38,44,52,50,49,28,84,87,72,54,66,60,56,61,84,79,54,54,82,82,60,73,61,56,58,84,59,49,70,37,55,9,54,57,86,70,29,58,49,54,50,53,58,62,64,62,39,67,77,32,25,38,38,31,60,36,71,47,16,44,60,32,38,50,52,53,53,57,55,66,71,78,112

Radius of gyration: 19.58 Å; Cα contacts (8 Å, |Δi|>4): 588; chains: 1; bounding box: 53×45×52 Å

Nearest PDB structures (foldseek):
  3tc3-assembly1_A  TM=8.726E-01  e=1.083E-17  Sulfolobus acidocaldarius DSM 639
  3bzj-assembly1_A  TM=8.241E-01  e=5.184E-19  Thermus thermophilus
  3c0l-assembly1_A  TM=8.489E-01  e=2.108E-18  Thermus thermophilus
  3c0q-assembly1_A  TM=8.339E-01  e=3.783E-18  Thermus thermophilus
  3bzg-assembly1_A  TM=8.112E-01  e=1.669E-18  Thermus thermophilus

Foldseek 3Di:
DAEFWEAFDADPVRDGPQHQDEDDPVVLVVDDLVVNLVVQVVRLLSLLVSLLVVLVVLLPDDLNHQEYEHELCNRYCCLPPVNVVSCVVCVVVCLVSLQSSLVSCVVSVRAYEYEDDPLLAQQAPDVVSNVSNLVSLVSRLVSCVSNPALPAAQPYAYEYENFYDNAPVSNVVSLVPHDSSSQRHYEYEAAQDGGELVRRLVCLVRAAYEYAQLSNCNRPVDRDALPHPCVVSNCVSSVPPQAAYEYFWAAPPQADLEDRDGCVVSVDHSVRGPQGYQANRRVNSLCRVVNNVSYHYYYYHPVISVRSVVSVVSVVVD